Protein AF-A0A4R9K5G7-F1 (afdb_monomer_lite)

Radius of gyration: 22.75 Å; chains: 1; bounding box: 60×68×62 Å

Sequence (239 aa):
MYRLSLAFILFINLFLSSCSSLPGRLYSKLDEKESSVVVCLEYLDGKKEALSQILSDLPVDERNLLQQSNAKIQSVIPVFTYYEYNGSGGMAYSFGGQLSYYQSTEQILSSREVVDWKCVERIRAEVDRKFEQAALMYEINPNNMGPIWLNIKKATDIYSKLFASIYNKSEFLKAYLFLPYVYGMSRSGANYAFACEFLEVAGAASISGYKSSIDPMLKQAFASNGYMILGLSKRSRCP

Organism: NCBI:txid2484943

Foldseek 3Di:
DDDDPDPVVVVVVVVVPDPPDDQDADDDAFDLDPVLLVLLLCVLVPPPVSVVVSLVRDDPVLSVQLPDPFRFGWYWAFDWDADPVLLATAQFDADLLDTDGPGTDIDTDHSVVVSNVSSLSSLLSLLVNLQVVLVVCCVVPVVPLPSSLVSLVVSQVSLLSLLVSPLQPDPSSLRSLQDRCLSVLLPPLDADLSNQSVLVSSLVSLVSNLVNDPDPRSNSSSVSSNVSSVSRCVRNVRD

Secondary structure (DSSP, 8-state):
---SSSHHHHHHHTT-S---PPS--B-PPPP-SHHHHHHHHHHHTT-THHHHHHHHHS-HHHHHHHTSTT-EEEEEEEPPEEETTTTEEESEEEETTEEEES-EEEEEEEHHHHHHHHHHHHHHHHHHHHHHHHHHHHHH-TT-HHHHHHHHHHHHHHHHHHHHHHTTS-HHHHGGG--HHHHHHHHH----GGGHHHHHHHHHHHHHHHHH---HHHHHHHHHHHHHHHHHHHHHT--

pLDDT: mean 84.83, std 15.64, range [36.09, 97.88]

Structure (mmCIF, N/CA/C/O backbone):
data_AF-A0A4R9K5G7-F1
#
_entry.id   AF-A0A4R9K5G7-F1
#
loop_
_atom_site.group_PDB
_atom_site.id
_atom_site.type_symbol
_atom_site.label_atom_id
_atom_site.label_alt_id
_atom_site.label_comp_id
_atom_site.label_asym_id
_atom_site.label_entity_id
_atom_site.label_seq_id
_atom_site.pdbx_PDB_ins_code
_atom_site.Cartn_x
_atom_site.Cartn_y
_atom_site.Cartn_z
_atom_site.occupancy
_atom_site.B_iso_or_equiv
_atom_site.auth_seq_id
_atom_site.auth_comp_id
_atom_site.auth_asym_id
_atom_site.auth_atom_id
_atom_site.pdbx_PDB_model_num
ATOM 1 N N . MET A 1 1 ? -36.239 54.282 40.132 1.00 40.56 1 MET A N 1
ATOM 2 C CA . MET A 1 1 ? -37.133 53.424 39.318 1.00 40.56 1 MET A CA 1
ATOM 3 C C . MET A 1 1 ? -36.369 52.156 38.970 1.00 40.56 1 MET A C 1
ATOM 5 O O . MET A 1 1 ? -35.333 52.279 38.337 1.00 40.56 1 MET A O 1
ATOM 9 N N . TYR A 1 2 ? -36.818 50.972 39.400 1.00 42.69 2 TYR A N 1
ATOM 10 C CA . TYR A 1 2 ? -36.110 49.703 39.157 1.00 42.69 2 TYR A CA 1
ATOM 11 C C . TYR A 1 2 ? -37.106 48.548 38.994 1.00 42.69 2 TYR A C 1
ATOM 13 O O . TYR A 1 2 ? -37.808 48.249 39.958 1.00 42.69 2 TYR A O 1
ATOM 21 N N . ARG A 1 3 ? -37.162 47.917 37.805 1.00 42.78 3 ARG A N 1
ATOM 22 C CA . ARG A 1 3 ? -37.754 46.576 37.532 1.00 42.78 3 ARG A CA 1
ATOM 23 C C . ARG A 1 3 ? -37.645 46.178 36.042 1.00 42.78 3 ARG A C 1
ATOM 25 O O . ARG A 1 3 ? -38.631 45.807 35.420 1.00 42.78 3 ARG A O 1
ATOM 32 N N . LEU A 1 4 ? -36.450 46.277 35.444 1.00 47.19 4 LEU A N 1
ATOM 33 C CA . LEU A 1 4 ? -36.262 45.991 34.005 1.00 47.19 4 LEU A CA 1
ATOM 34 C C . LEU A 1 4 ? -34.856 45.450 33.643 1.00 47.19 4 LEU A C 1
ATOM 36 O O . LEU A 1 4 ? -34.298 45.795 32.608 1.00 47.19 4 LEU A O 1
ATOM 40 N N . SER A 1 5 ? -34.249 44.620 34.509 1.00 52.62 5 SER A N 1
ATOM 41 C CA . SER A 1 5 ? -32.848 44.163 34.321 1.00 52.62 5 SER A CA 1
ATOM 42 C C . SER A 1 5 ? -32.526 42.732 34.791 1.00 52.62 5 SER A C 1
ATOM 44 O O . SER A 1 5 ? -31.358 42.401 34.942 1.00 52.62 5 SER A O 1
ATOM 46 N N . LEU A 1 6 ? -33.527 41.870 35.029 1.00 47.38 6 LEU A N 1
ATOM 47 C CA . LEU A 1 6 ? -33.307 40.485 35.505 1.00 47.38 6 LEU A CA 1
ATOM 48 C C . LEU A 1 6 ? -33.740 39.393 34.510 1.00 47.38 6 LEU A C 1
ATOM 50 O O . LEU A 1 6 ? -33.072 38.369 34.412 1.00 47.38 6 LEU A O 1
ATOM 54 N N . ALA A 1 7 ? -34.792 39.617 33.715 1.00 48.53 7 ALA A N 1
ATOM 55 C CA . ALA A 1 7 ? -35.274 38.619 32.751 1.00 48.53 7 ALA A CA 1
ATOM 56 C C . ALA A 1 7 ? -34.271 38.326 31.613 1.00 48.53 7 ALA A C 1
ATOM 58 O O . ALA A 1 7 ? -34.172 37.194 31.150 1.00 48.53 7 ALA A O 1
ATOM 59 N N . PHE A 1 8 ? -33.501 39.331 31.180 1.00 46.94 8 PHE A N 1
ATOM 60 C CA . PHE A 1 8 ? -32.602 39.207 30.025 1.00 46.94 8 PHE A CA 1
ATOM 61 C C . PHE A 1 8 ? -31.311 38.424 30.333 1.00 46.94 8 PHE A C 1
ATOM 63 O O . PHE A 1 8 ? -30.766 37.755 29.462 1.00 46.94 8 PHE A O 1
ATOM 70 N N . ILE A 1 9 ? -30.842 38.456 31.587 1.00 50.50 9 ILE A N 1
ATOM 71 C CA . ILE A 1 9 ? -29.608 37.771 32.017 1.00 50.50 9 ILE A CA 1
ATOM 72 C C . ILE A 1 9 ? -29.827 36.249 32.123 1.00 50.50 9 ILE A C 1
ATOM 74 O O . ILE A 1 9 ? -28.924 35.464 31.834 1.00 50.50 9 ILE A O 1
ATOM 78 N N . LEU A 1 10 ? -31.044 35.818 32.471 1.00 43.31 10 LEU A N 1
ATOM 79 C CA . LEU A 1 10 ? -31.415 34.400 32.550 1.00 43.31 10 LEU A CA 1
ATOM 80 C C . LEU A 1 10 ? -31.499 33.718 31.174 1.00 43.31 10 LEU A C 1
ATOM 82 O O . LEU A 1 10 ? -31.112 32.559 31.058 1.00 43.31 10 LEU A O 1
ATOM 86 N N . PHE A 1 11 ? -31.926 34.428 30.124 1.00 44.09 11 PHE A N 1
ATOM 87 C CA . PHE A 1 11 ? -32.015 33.850 28.775 1.00 44.09 11 PHE A CA 1
ATOM 88 C C . PHE A 1 11 ? -30.653 33.605 28.111 1.00 44.09 11 PHE A C 1
ATOM 90 O O . PHE A 1 11 ? -30.508 32.641 27.364 1.00 44.09 11 PHE A O 1
ATOM 97 N N . ILE A 1 12 ? -29.639 34.424 28.410 1.00 47.34 12 ILE A N 1
ATOM 98 C CA . ILE A 1 12 ? -28.288 34.267 27.841 1.00 47.34 12 ILE A CA 1
ATOM 99 C C . ILE A 1 12 ? -27.583 33.020 28.408 1.00 47.34 12 ILE A C 1
ATOM 101 O O . ILE A 1 12 ? -26.854 32.341 27.692 1.00 47.34 12 ILE A O 1
ATOM 105 N N . ASN A 1 13 ? -27.842 32.666 29.671 1.00 41.44 13 ASN A N 1
ATOM 106 C CA . ASN A 1 13 ? -27.197 31.519 30.320 1.00 41.44 13 ASN A CA 1
ATOM 107 C C . ASN A 1 13 ? -27.779 30.152 29.906 1.00 41.44 13 ASN A C 1
ATOM 109 O O . ASN A 1 13 ? -27.113 29.135 30.081 1.00 41.44 13 ASN A O 1
ATOM 113 N N . LEU A 1 14 ? -28.979 30.107 29.314 1.00 43.28 14 LEU A N 1
ATOM 114 C CA . LEU A 1 14 ? -29.613 28.858 28.861 1.00 43.28 14 LEU A CA 1
ATOM 115 C C . LEU A 1 14 ? -29.105 28.346 27.499 1.00 43.28 14 LEU A C 1
ATOM 117 O O . LEU A 1 14 ? -29.401 27.214 27.133 1.00 43.28 14 LEU A O 1
ATOM 121 N N . PHE A 1 15 ? -28.292 29.128 26.779 1.00 42.56 15 PHE A N 1
ATOM 122 C CA . PHE A 1 15 ? -27.597 28.685 25.559 1.00 42.56 15 PHE A CA 1
ATOM 123 C C . PHE A 1 15 ? -26.158 28.190 25.802 1.00 42.56 15 PHE A C 1
ATOM 125 O O . PHE A 1 15 ? -25.472 27.809 24.858 1.00 42.56 15 PHE A O 1
ATOM 132 N N . LEU A 1 16 ? -25.703 28.133 27.061 1.00 40.00 16 LEU A N 1
ATOM 133 C CA . LEU A 1 16 ? -24.431 27.496 27.443 1.00 40.00 16 LEU A CA 1
ATOM 134 C C . LEU A 1 16 ? -24.563 25.978 27.680 1.00 40.00 16 LEU A C 1
ATOM 136 O O . LEU A 1 16 ? -23.576 25.302 27.969 1.00 40.00 16 LEU A O 1
ATOM 140 N N . SER A 1 17 ? -25.769 25.421 27.546 1.00 38.28 17 SER A N 1
ATOM 141 C CA . SER A 1 17 ? -26.015 23.985 27.667 1.00 38.28 17 SER A CA 1
ATOM 142 C C . SER A 1 17 ? -25.504 23.220 26.444 1.00 38.28 17 SER A C 1
ATOM 144 O O . SER A 1 17 ? -26.113 23.242 25.379 1.00 38.28 17 SER A O 1
ATOM 146 N N . SER A 1 18 ? -24.418 22.472 26.642 1.00 37.47 18 SER A N 1
ATOM 147 C CA . SER A 1 18 ? -23.994 21.379 25.758 1.00 37.47 18 SER A CA 1
ATOM 148 C C . SER A 1 18 ? -23.619 21.780 24.326 1.00 37.47 18 SER A C 1
ATOM 150 O O . SER A 1 18 ? -24.077 21.172 23.358 1.00 37.47 18 SER A O 1
ATOM 152 N N . CYS A 1 19 ? -22.621 22.662 24.191 1.00 36.75 19 CYS A N 1
ATOM 153 C CA . CYS A 1 19 ? -21.648 22.483 23.108 1.00 36.75 19 CYS A CA 1
ATOM 154 C C . CYS A 1 19 ? -20.816 21.221 23.407 1.00 36.75 19 CYS A C 1
ATOM 156 O O . CYS A 1 19 ? -19.674 21.287 23.864 1.00 36.75 19 CYS A O 1
ATOM 158 N N . SER A 1 20 ? -21.440 20.054 23.235 1.00 36.09 20 SER A N 1
ATOM 159 C CA . SER A 1 20 ? -20.771 18.762 23.305 1.00 36.09 20 SER A CA 1
ATOM 160 C C . SER A 1 20 ? -19.700 18.747 22.224 1.00 36.09 20 SER A C 1
ATOM 162 O O . SER A 1 20 ? -20.030 18.774 21.038 1.00 36.09 20 SER A O 1
ATOM 164 N N . SER A 1 21 ? -18.427 18.711 22.617 1.00 38.06 21 SER A N 1
ATOM 165 C CA . SER A 1 21 ? -17.336 18.489 21.672 1.00 38.06 21 SER A CA 1
ATOM 166 C C . SER A 1 21 ? -17.639 17.219 20.879 1.00 38.06 21 SER A C 1
ATOM 168 O O . SER A 1 21 ? -17.735 16.143 21.479 1.00 38.06 21 SER A O 1
ATOM 170 N N . LEU A 1 22 ? -17.813 17.349 19.558 1.00 40.53 22 LEU A N 1
ATOM 171 C CA . LEU A 1 22 ? -17.920 16.203 18.652 1.00 40.53 22 LEU A CA 1
ATOM 172 C C . LEU A 1 22 ? -16.785 15.225 18.995 1.00 40.53 22 LEU A C 1
ATOM 174 O O . LEU A 1 22 ? -15.650 15.694 19.142 1.00 40.53 22 LEU A O 1
ATOM 178 N N . PRO A 1 23 ? -17.071 13.922 19.193 1.00 47.78 23 PRO A N 1
ATOM 179 C CA . PRO A 1 23 ? -16.073 12.972 19.674 1.00 47.78 23 PRO A CA 1
ATOM 180 C C . PRO A 1 23 ? -14.835 13.049 18.783 1.00 47.78 23 PRO A C 1
ATOM 182 O O . PRO A 1 23 ? -14.955 13.027 17.560 1.00 47.78 23 PRO A O 1
ATOM 185 N N . GLY A 1 24 ? -13.677 13.251 19.419 1.00 52.12 24 GLY A N 1
ATOM 186 C CA . GLY A 1 24 ? -12.532 13.922 18.802 1.00 52.12 24 GLY A CA 1
ATOM 187 C C . GLY A 1 24 ? -12.171 13.370 17.428 1.00 52.12 24 GLY A C 1
ATOM 188 O O . GLY A 1 24 ? -11.662 12.256 17.319 1.00 52.12 24 GLY A O 1
ATOM 189 N N . ARG A 1 25 ? -12.445 14.172 16.392 1.00 59.16 25 ARG A N 1
ATOM 190 C CA . ARG A 1 25 ? -12.139 13.853 14.996 1.00 59.16 25 ARG A CA 1
ATOM 191 C C . ARG A 1 25 ? -10.627 13.767 14.827 1.00 59.16 25 ARG A C 1
ATOM 193 O O . ARG A 1 25 ? -9.953 14.793 14.833 1.00 59.16 25 ARG A O 1
ATOM 200 N N . LEU A 1 26 ? -10.115 12.546 14.696 1.00 60.44 26 LEU A N 1
ATOM 201 C CA . LEU A 1 26 ? -8.691 12.302 14.476 1.00 60.44 26 LEU A CA 1
ATOM 202 C C . LEU A 1 26 ? -8.322 12.643 13.031 1.00 60.44 26 LEU A C 1
ATOM 204 O O . LEU A 1 26 ? -8.962 12.165 12.090 1.00 60.44 26 LEU A O 1
ATOM 208 N N . TYR A 1 27 ? -7.284 13.463 12.874 1.00 61.19 27 TYR A N 1
ATOM 209 C CA . TYR A 1 27 ? -6.844 13.995 11.580 1.00 61.19 27 TYR A CA 1
ATOM 210 C C . TYR A 1 27 ? -5.348 13.793 11.326 1.00 61.19 27 TYR A C 1
ATOM 212 O O . TYR A 1 27 ? -4.918 13.827 10.171 1.00 61.19 27 TYR A O 1
ATOM 220 N N . SER A 1 28 ? -4.545 13.607 12.374 1.00 63.94 28 SER A N 1
ATOM 221 C CA . SER A 1 28 ? -3.088 13.648 12.260 1.00 63.94 28 SER A CA 1
ATOM 222 C C . SER A 1 28 ? -2.536 12.428 11.525 1.00 63.94 28 SER A C 1
ATOM 224 O O . SER A 1 28 ? -3.04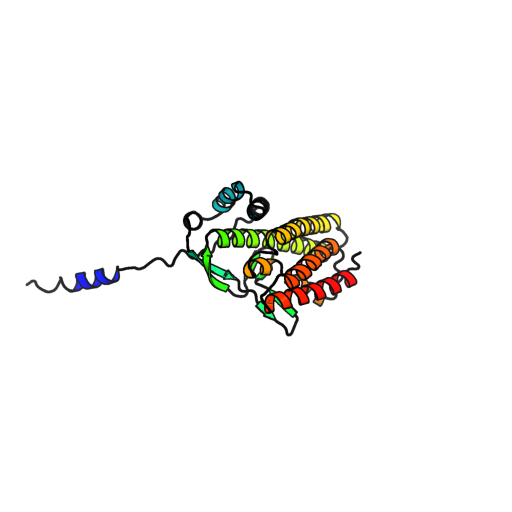9 11.312 11.629 1.00 63.94 28 SER A O 1
ATOM 226 N N . LYS A 1 29 ? -1.467 12.639 10.756 1.00 71.50 29 LYS A N 1
ATOM 227 C CA . LYS A 1 29 ? -0.635 11.559 10.209 1.00 71.50 29 LYS A CA 1
ATOM 228 C C . LYS A 1 29 ? 0.458 11.217 11.225 1.00 71.50 29 LYS A C 1
ATOM 230 O O . LYS A 1 29 ? 0.852 12.076 12.010 1.00 71.50 29 LYS A O 1
ATOM 235 N N . LEU A 1 30 ? 0.951 9.979 11.198 1.00 73.12 30 LEU A N 1
ATOM 236 C CA . LEU A 1 30 ? 2.156 9.610 11.949 1.00 73.12 30 LEU A CA 1
ATOM 237 C C . LEU A 1 30 ? 3.399 10.283 11.352 1.00 73.12 30 LEU A C 1
ATOM 239 O O . LEU A 1 30 ? 3.430 10.608 10.166 1.00 73.12 30 LEU A O 1
ATOM 243 N N . ASP A 1 31 ? 4.430 10.441 12.180 1.00 67.50 31 ASP A N 1
ATOM 244 C CA . ASP A 1 31 ? 5.698 11.072 11.815 1.00 67.50 31 ASP A CA 1
ATOM 245 C C . ASP A 1 31 ? 6.374 10.387 10.603 1.00 67.50 31 ASP A C 1
ATOM 247 O O . ASP A 1 31 ? 6.442 9.156 10.508 1.00 67.50 31 ASP A O 1
ATOM 251 N N . GLU A 1 32 ? 6.897 11.189 9.670 1.00 75.69 32 GLU A N 1
ATOM 252 C CA . GLU A 1 32 ? 7.517 10.741 8.415 1.00 75.69 32 GLU A CA 1
ATOM 253 C C . GLU A 1 32 ? 8.937 10.136 8.584 1.00 75.69 32 GLU A C 1
ATOM 255 O O . GLU A 1 32 ? 9.526 9.671 7.603 1.00 75.69 32 GLU A O 1
ATOM 260 N N . LYS A 1 33 ? 9.494 10.050 9.805 1.00 76.50 33 LYS A N 1
ATOM 261 C CA . LYS A 1 33 ? 10.742 9.302 10.109 1.00 76.50 33 LYS A CA 1
ATOM 262 C C . LYS A 1 33 ? 10.731 7.869 9.542 1.00 76.50 33 LYS A C 1
ATOM 264 O O . LYS A 1 33 ? 9.694 7.213 9.481 1.00 76.50 33 LYS A O 1
ATOM 269 N N . GLU A 1 34 ? 11.901 7.325 9.186 1.00 69.88 34 GLU A N 1
ATOM 270 C CA . GLU A 1 34 ? 12.028 5.915 8.746 1.00 69.88 34 GLU A CA 1
ATOM 271 C C . GLU A 1 34 ? 11.806 4.924 9.914 1.00 69.88 34 GLU A C 1
ATOM 273 O O . GLU A 1 34 ? 11.376 3.793 9.694 1.00 69.88 34 GLU A O 1
ATOM 278 N N . SER A 1 35 ? 12.007 5.359 11.166 1.00 80.69 35 SER A N 1
ATOM 279 C CA . SER A 1 35 ? 11.754 4.553 12.369 1.00 80.69 35 SER A CA 1
ATOM 280 C C . SER A 1 35 ? 10.275 4.232 12.591 1.00 80.69 35 SER A C 1
ATOM 282 O O . SER A 1 35 ? 9.966 3.111 12.989 1.00 80.69 35 SER A O 1
ATOM 284 N N . SER A 1 36 ? 9.352 5.160 12.305 1.00 83.94 36 SER A N 1
ATOM 285 C CA . SER A 1 36 ? 7.920 4.932 12.546 1.00 83.94 36 SER A CA 1
ATOM 286 C C . SER A 1 36 ? 7.382 3.786 11.685 1.00 83.94 36 SER A C 1
ATOM 288 O O . SER A 1 36 ? 6.567 3.007 12.162 1.00 83.94 36 SER A O 1
ATOM 290 N N . VAL A 1 37 ? 7.913 3.578 10.473 1.00 92.19 37 VAL A N 1
ATOM 291 C CA . VAL A 1 37 ? 7.572 2.435 9.599 1.00 92.19 37 VAL A CA 1
ATOM 292 C C . VAL A 1 37 ? 7.952 1.098 10.239 1.00 92.19 37 VAL A C 1
ATOM 294 O O . VAL A 1 37 ? 7.169 0.152 10.182 1.00 92.19 37 VAL A O 1
ATOM 297 N N . VAL A 1 38 ? 9.128 1.019 10.873 1.00 93.12 38 VAL A N 1
ATOM 298 C CA . VAL A 1 38 ? 9.579 -0.193 11.579 1.00 93.12 38 VAL A CA 1
ATOM 299 C C . VAL A 1 38 ? 8.646 -0.489 12.750 1.00 93.12 38 VAL A C 1
ATOM 301 O O . VAL A 1 38 ? 8.122 -1.595 12.841 1.00 93.12 38 VAL A O 1
ATOM 304 N N . VAL A 1 39 ? 8.364 0.514 13.585 1.00 93.75 39 VAL A N 1
ATOM 305 C CA . VAL A 1 39 ? 7.466 0.378 14.742 1.00 93.75 39 VAL A CA 1
ATOM 306 C C . VAL A 1 39 ? 6.034 0.022 14.305 1.00 93.75 39 VAL A C 1
ATOM 308 O O . VAL A 1 39 ? 5.399 -0.834 14.916 1.00 93.75 39 VAL A O 1
ATOM 311 N N . CYS A 1 40 ? 5.531 0.603 13.213 1.00 95.75 40 CYS A N 1
ATOM 312 C CA . CYS A 1 40 ? 4.217 0.273 12.652 1.00 95.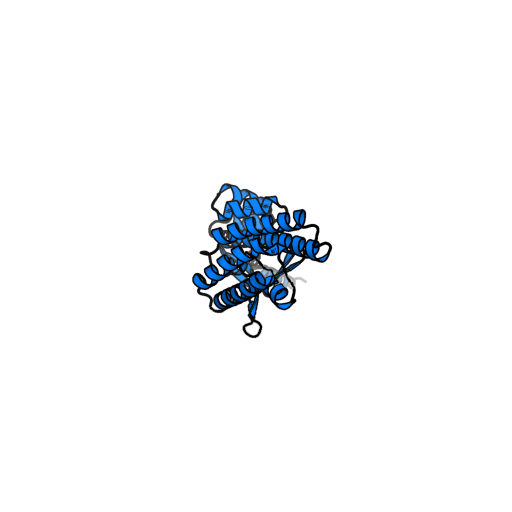75 40 CYS A CA 1
ATOM 313 C C . CYS A 1 40 ? 4.136 -1.191 12.187 1.00 95.75 40 CYS A C 1
ATOM 315 O O . CYS A 1 40 ? 3.128 -1.852 12.432 1.00 95.75 40 CYS A O 1
ATOM 317 N N . LEU A 1 41 ? 5.188 -1.718 11.549 1.00 95.56 41 LEU A N 1
ATOM 318 C CA . LEU A 1 41 ? 5.265 -3.136 11.181 1.00 95.56 41 LEU A CA 1
ATOM 319 C C . LEU A 1 41 ? 5.313 -4.028 12.430 1.00 95.56 41 LEU A C 1
ATOM 321 O O . LEU A 1 41 ? 4.549 -4.982 12.533 1.00 95.56 41 LEU A O 1
ATOM 325 N N . GLU A 1 42 ? 6.137 -3.674 13.419 1.00 95.19 42 GLU A N 1
ATOM 326 C CA . GLU A 1 42 ? 6.226 -4.404 14.688 1.00 95.19 42 GLU A CA 1
ATOM 327 C C . GLU A 1 42 ? 4.888 -4.464 15.443 1.00 95.19 42 GLU A C 1
ATOM 329 O O . GLU A 1 42 ? 4.539 -5.514 15.988 1.00 95.19 42 GLU A O 1
ATOM 334 N N . TYR A 1 43 ? 4.118 -3.374 15.436 1.00 95.69 43 TYR A N 1
ATOM 335 C CA . TYR A 1 43 ? 2.770 -3.324 16.001 1.00 95.69 43 TYR A CA 1
ATOM 336 C C . TYR A 1 43 ? 1.779 -4.217 15.243 1.00 95.69 43 TYR A C 1
ATOM 338 O O . TYR A 1 43 ? 1.032 -4.972 15.870 1.00 95.69 43 TYR A O 1
ATOM 346 N N . LEU A 1 44 ? 1.777 -4.162 13.905 1.00 95.12 44 LEU A N 1
ATOM 347 C CA . LEU A 1 44 ? 0.889 -4.983 13.074 1.00 95.12 44 LEU A CA 1
ATOM 348 C C . LEU A 1 44 ? 1.186 -6.486 13.219 1.00 95.12 44 LEU A C 1
ATOM 350 O O . LEU A 1 44 ? 0.247 -7.284 13.201 1.00 95.12 44 LEU A O 1
ATOM 354 N N . ASP A 1 45 ? 2.452 -6.845 13.452 1.00 93.25 45 ASP A N 1
ATOM 355 C CA . ASP A 1 45 ? 2.914 -8.203 13.775 1.00 93.25 45 ASP A CA 1
ATOM 356 C C . ASP A 1 45 ? 2.669 -8.598 15.254 1.00 93.25 45 ASP A C 1
ATOM 358 O O . ASP A 1 45 ? 2.951 -9.725 15.663 1.00 93.25 45 ASP A O 1
ATOM 362 N N . GLY A 1 46 ? 2.104 -7.698 16.070 1.00 91.62 46 GLY A N 1
ATOM 363 C CA . GLY A 1 46 ? 1.594 -7.986 17.414 1.00 91.62 46 GLY A CA 1
ATOM 364 C C . GLY A 1 46 ? 2.528 -7.674 18.589 1.00 91.62 46 GLY A C 1
ATOM 365 O O . GLY A 1 46 ? 2.184 -8.017 19.726 1.00 91.62 46 GLY A O 1
ATOM 366 N N . LYS A 1 47 ? 3.674 -7.013 18.371 1.00 92.56 47 LYS A N 1
ATOM 367 C CA . LYS A 1 47 ? 4.558 -6.552 19.460 1.00 92.56 47 LYS A CA 1
ATOM 368 C C . LYS A 1 47 ? 3.884 -5.406 20.220 1.00 92.56 47 LYS A C 1
ATOM 370 O O . LYS A 1 47 ? 3.549 -4.368 19.650 1.00 92.56 47 LYS A O 1
ATOM 375 N N . LYS A 1 48 ? 3.669 -5.584 21.525 1.00 85.25 48 LYS A N 1
ATOM 376 C CA . LYS A 1 48 ? 2.898 -4.642 22.363 1.00 85.25 48 LYS A CA 1
ATOM 377 C C . LYS A 1 48 ? 3.682 -3.362 22.653 1.00 85.25 48 LYS A C 1
ATOM 379 O O . LYS A 1 48 ? 3.103 -2.292 22.816 1.00 85.25 48 LYS A O 1
ATOM 384 N N . GLU A 1 49 ? 5.000 -3.485 22.663 1.00 88.44 49 GLU A N 1
ATOM 385 C CA . GLU A 1 49 ? 6.007 -2.469 22.960 1.00 88.44 49 GLU A CA 1
ATOM 386 C C . GLU A 1 49 ? 6.087 -1.392 21.862 1.00 88.44 49 GLU A C 1
ATOM 388 O O . GLU A 1 49 ? 6.582 -0.289 22.094 1.00 88.44 49 GLU A O 1
ATOM 393 N N . ALA A 1 50 ? 5.567 -1.692 20.668 1.00 91.81 50 ALA A N 1
ATOM 394 C CA . ALA A 1 50 ? 5.461 -0.750 19.561 1.00 91.81 50 ALA A CA 1
ATOM 395 C C . ALA A 1 50 ? 4.307 0.258 19.742 1.00 91.81 50 ALA A C 1
ATOM 397 O O . ALA A 1 50 ? 4.405 1.400 19.293 1.00 91.81 50 ALA A O 1
ATOM 398 N N . LEU A 1 51 ? 3.229 -0.116 20.449 1.00 90.12 51 LEU A N 1
ATOM 399 C CA . LEU A 1 51 ? 2.055 0.750 20.629 1.00 90.12 51 LEU A CA 1
ATOM 400 C C . LEU A 1 51 ? 2.391 2.037 21.397 1.00 90.12 51 LEU A C 1
ATOM 402 O O . LEU A 1 51 ? 1.919 3.109 21.028 1.00 90.12 51 LEU A O 1
ATOM 406 N N . SER A 1 52 ? 3.219 1.959 22.443 1.00 89.69 52 SER A N 1
ATOM 407 C CA . SER A 1 52 ? 3.629 3.144 23.212 1.00 89.69 52 SER A CA 1
ATOM 408 C C . SER A 1 52 ? 4.473 4.115 22.383 1.00 89.69 52 SER A C 1
ATOM 410 O O . SER A 1 52 ? 4.367 5.323 22.581 1.00 89.69 52 SER A O 1
ATOM 412 N N . GLN A 1 53 ? 5.254 3.602 21.429 1.00 90.31 53 GLN A N 1
ATOM 413 C CA . GLN A 1 53 ? 6.060 4.399 20.504 1.00 90.31 53 GLN A CA 1
ATOM 414 C C . GLN A 1 53 ? 5.182 5.085 19.444 1.00 90.31 53 GLN A C 1
ATOM 416 O O . GLN A 1 53 ? 5.280 6.299 19.292 1.00 90.31 53 GLN A O 1
ATOM 421 N N . ILE A 1 54 ? 4.243 4.369 18.809 1.00 89.88 54 ILE A N 1
ATOM 422 C CA . ILE A 1 54 ? 3.273 4.963 17.859 1.00 89.88 54 ILE A CA 1
ATOM 423 C C . ILE A 1 54 ? 2.440 6.057 18.536 1.00 89.88 54 ILE A C 1
ATOM 425 O O . ILE A 1 54 ? 2.279 7.152 18.003 1.00 89.88 54 ILE A O 1
ATOM 429 N N . LEU A 1 55 ? 1.957 5.792 19.753 1.00 89.50 55 LEU A N 1
ATOM 430 C CA . LEU A 1 55 ? 1.242 6.785 20.555 1.00 89.50 55 LEU A CA 1
ATOM 431 C C . LEU A 1 55 ? 2.131 7.973 20.960 1.00 89.50 55 LEU A C 1
ATOM 433 O O . LEU A 1 55 ? 1.597 9.042 21.245 1.00 89.50 55 LEU A O 1
ATOM 437 N N . SER A 1 56 ? 3.461 7.820 20.983 1.00 87.50 56 SER A N 1
ATOM 438 C CA . SER A 1 56 ? 4.394 8.910 21.293 1.00 87.50 56 SER A CA 1
ATOM 439 C C . SER A 1 56 ? 4.622 9.880 20.127 1.00 87.50 56 SER A C 1
ATOM 441 O O . SER A 1 56 ? 4.867 11.058 20.397 1.00 87.50 56 SER A O 1
ATOM 443 N N . ASP A 1 57 ? 4.448 9.423 18.881 1.00 85.69 57 ASP A N 1
ATOM 444 C CA . ASP A 1 57 ? 4.512 10.244 17.660 1.00 85.69 57 ASP A CA 1
ATOM 445 C C . ASP A 1 57 ? 3.215 11.052 17.406 1.00 85.69 57 ASP A C 1
ATOM 447 O O . ASP A 1 57 ? 3.218 11.981 16.602 1.00 85.69 57 ASP A O 1
ATOM 451 N N . LEU A 1 58 ? 2.103 10.731 18.087 1.00 84.31 58 LEU A N 1
ATOM 452 C CA . LEU A 1 58 ? 0.808 11.417 17.931 1.00 84.31 58 LEU A CA 1
ATOM 453 C C . LEU A 1 58 ? 0.617 12.603 18.899 1.00 84.31 58 LEU A C 1
ATOM 455 O O . LEU A 1 58 ? 1.144 12.564 20.019 1.00 84.31 58 LEU A O 1
ATOM 459 N N . PRO A 1 59 ? -0.191 13.625 18.541 1.00 84.44 59 PRO A N 1
ATOM 460 C CA . PRO A 1 59 ? -0.585 14.708 19.448 1.00 84.44 59 PRO A CA 1
ATOM 461 C C . PRO A 1 59 ? -1.183 14.216 20.774 1.00 84.44 59 PRO A C 1
ATOM 463 O O . PRO A 1 59 ? -1.710 13.109 20.870 1.00 84.44 59 PRO A O 1
ATOM 466 N N . VAL A 1 60 ? -1.082 15.030 21.828 1.00 85.06 60 VAL A N 1
ATOM 467 C CA . VAL A 1 60 ? -1.444 14.626 23.203 1.00 85.06 60 VAL A CA 1
ATOM 468 C C . VAL A 1 60 ? -2.944 14.343 23.349 1.00 85.06 60 VAL A C 1
ATOM 470 O O . VAL A 1 60 ? -3.331 13.417 24.055 1.00 85.06 60 VAL A O 1
ATOM 473 N N . ASP A 1 61 ? -3.788 15.101 22.661 1.00 83.31 61 ASP A N 1
ATOM 474 C CA . ASP A 1 61 ? -5.234 14.903 22.580 1.00 83.31 61 ASP A CA 1
ATOM 475 C C . ASP A 1 61 ? -5.603 13.627 21.806 1.00 83.31 61 ASP A C 1
ATOM 477 O O . ASP A 1 61 ? -6.340 12.794 22.338 1.00 83.31 61 ASP A O 1
ATOM 481 N N . GLU A 1 62 ? -5.024 13.404 20.619 1.00 84.12 62 GLU A N 1
ATOM 482 C CA . GLU A 1 62 ? -5.221 12.160 19.856 1.00 84.12 62 GLU A CA 1
ATOM 483 C C . GLU A 1 62 ? -4.757 10.923 20.652 1.00 84.12 62 GLU A C 1
ATOM 485 O O . GLU A 1 62 ? -5.464 9.917 20.748 1.00 84.12 62 GLU A O 1
ATOM 490 N N . ARG A 1 63 ? -3.600 11.023 21.313 1.00 87.88 63 ARG A N 1
ATOM 491 C CA . ARG A 1 63 ? -3.035 10.008 22.214 1.00 87.88 63 ARG A CA 1
ATOM 492 C C . ARG A 1 63 ? -3.970 9.688 23.381 1.00 87.88 63 ARG A C 1
ATOM 494 O O . ARG A 1 63 ? -4.224 8.514 23.648 1.00 87.88 63 ARG A O 1
ATOM 501 N N . ASN A 1 64 ? -4.512 10.711 24.043 1.00 87.12 64 ASN A N 1
ATOM 502 C CA . ASN A 1 64 ? -5.446 10.553 25.160 1.00 87.12 64 ASN A CA 1
ATOM 503 C C . ASN A 1 64 ? -6.788 9.939 24.722 1.00 87.12 64 ASN A C 1
ATOM 505 O O . ASN A 1 64 ? -7.410 9.223 25.507 1.00 87.12 64 ASN A O 1
ATOM 509 N N . LEU A 1 65 ? -7.241 10.191 23.489 1.00 84.94 65 LEU A N 1
ATOM 510 C CA . LEU A 1 65 ? -8.419 9.538 22.905 1.00 84.94 65 LEU A CA 1
ATOM 511 C C . LEU A 1 65 ? -8.148 8.055 22.615 1.00 84.94 65 LEU A C 1
ATOM 513 O O . LEU A 1 65 ? -8.945 7.196 22.986 1.00 84.94 65 LEU A O 1
ATOM 517 N N . LEU A 1 66 ? -6.999 7.732 22.019 1.00 86.94 66 LEU A N 1
ATOM 518 C CA . LEU A 1 66 ? -6.629 6.352 21.687 1.00 86.94 66 LEU A CA 1
ATOM 519 C C . LEU A 1 66 ? -6.336 5.486 22.923 1.00 86.94 66 LEU A C 1
ATOM 521 O O . LEU A 1 66 ? -6.584 4.280 22.896 1.00 86.94 66 LEU A O 1
ATOM 525 N N . GLN A 1 67 ? -5.860 6.083 24.017 1.00 87.94 67 GLN A N 1
ATOM 526 C CA . GLN A 1 67 ? -5.624 5.392 25.291 1.00 87.94 67 GLN A CA 1
ATOM 527 C C . GLN A 1 67 ? -6.904 5.094 26.094 1.00 87.94 67 GLN A C 1
ATOM 529 O O . GLN A 1 67 ? -6.848 4.327 27.057 1.00 87.94 67 GLN A O 1
ATOM 534 N N . GLN A 1 68 ? -8.064 5.644 25.717 1.00 84.69 68 GLN A N 1
ATOM 535 C CA . GLN A 1 68 ? -9.333 5.328 26.377 1.00 84.69 68 GLN A CA 1
ATOM 536 C C . GLN A 1 68 ? -9.827 3.924 25.991 1.00 84.69 68 GLN A C 1
ATOM 538 O O . GLN A 1 68 ? -10.153 3.639 24.836 1.00 84.69 68 GLN A O 1
ATOM 543 N N . SER A 1 69 ? -9.921 3.039 26.986 1.00 72.94 69 SER A N 1
ATOM 544 C CA . SER A 1 69 ? -10.458 1.685 26.828 1.00 72.94 69 SER A CA 1
ATOM 545 C C . SER A 1 69 ? -11.876 1.701 26.252 1.00 72.94 69 SER A C 1
ATOM 547 O O . SER A 1 69 ? -12.771 2.332 26.810 1.00 72.94 69 SER A O 1
ATOM 549 N N . ASN A 1 70 ? -12.093 0.947 25.171 1.00 77.94 70 ASN A N 1
ATOM 550 C CA . ASN A 1 70 ? -13.367 0.849 24.443 1.00 77.94 70 ASN A CA 1
ATOM 551 C C . ASN A 1 70 ? -13.887 2.178 23.851 1.00 77.94 70 ASN A C 1
ATOM 553 O O . ASN A 1 70 ? -15.086 2.292 23.582 1.00 77.94 70 ASN A O 1
ATOM 557 N N . ALA A 1 71 ? -13.016 3.167 23.619 1.00 80.62 71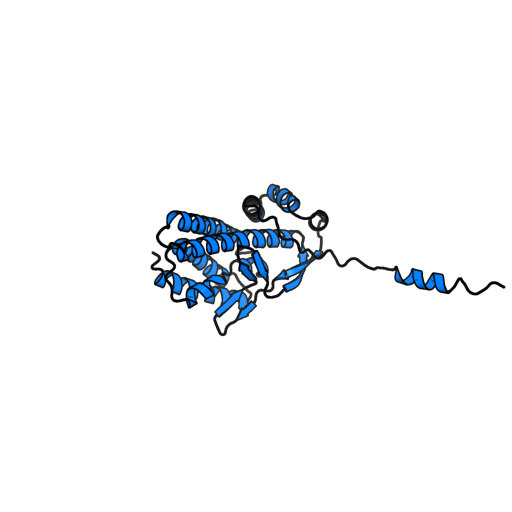 ALA A N 1
ATOM 558 C CA . ALA A 1 71 ? -13.406 4.399 22.942 1.00 80.62 71 ALA A CA 1
ATOM 559 C C . ALA A 1 71 ? -13.981 4.125 21.543 1.00 80.62 71 ALA A C 1
ATOM 561 O O . ALA A 1 71 ? -13.440 3.338 20.763 1.00 80.62 71 ALA A O 1
ATOM 562 N N . LYS A 1 72 ? -15.086 4.811 21.238 1.00 85.25 72 LYS A N 1
ATOM 563 C CA . LYS A 1 72 ? -15.727 4.861 19.922 1.00 85.25 72 LYS A CA 1
ATOM 564 C C . LYS A 1 72 ? -15.398 6.207 19.292 1.00 85.25 72 LYS A C 1
ATOM 566 O O . LYS A 1 72 ? -15.991 7.219 19.659 1.00 85.25 72 LYS A O 1
ATOM 571 N N . ILE A 1 73 ? -14.428 6.216 18.388 1.00 85.94 73 ILE A N 1
ATOM 572 C CA . ILE A 1 73 ? -13.795 7.431 17.881 1.00 85.94 73 ILE A CA 1
ATOM 573 C C . ILE A 1 73 ? -14.338 7.747 16.485 1.00 85.94 73 ILE A C 1
ATOM 575 O O . ILE A 1 73 ? -14.169 6.964 15.547 1.00 85.94 73 ILE A O 1
ATOM 579 N N . GLN A 1 74 ? -14.992 8.902 16.350 1.00 87.25 74 GLN A N 1
ATOM 580 C CA . GLN A 1 74 ? -15.470 9.417 15.067 1.00 87.25 74 GLN A CA 1
ATOM 581 C C . GLN A 1 74 ? -14.256 9.836 14.231 1.00 87.25 74 GLN A C 1
ATOM 583 O O . GLN A 1 74 ? -13.567 10.801 14.542 1.00 87.25 74 GLN A O 1
ATOM 588 N N . SER A 1 75 ? -13.968 9.063 13.192 1.00 85.00 75 SER A N 1
ATOM 589 C CA . SER A 1 75 ? -12.756 9.155 12.382 1.00 85.00 75 SER A CA 1
ATOM 590 C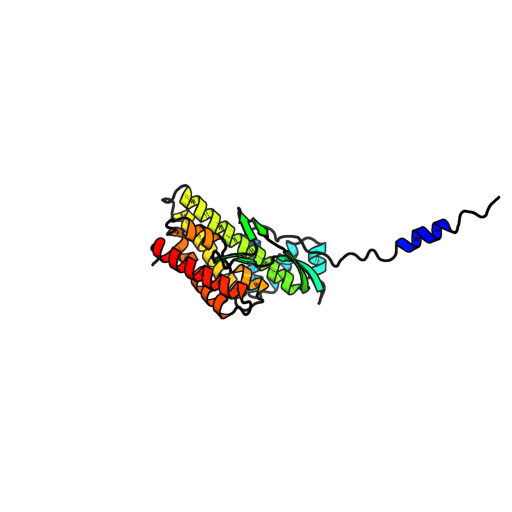 C . SER A 1 75 ? -13.128 9.514 10.947 1.00 85.00 75 SER A C 1
ATOM 592 O O . SER A 1 75 ? -14.047 8.917 10.384 1.00 85.00 75 SER A O 1
ATOM 594 N N . VAL A 1 76 ? -12.417 10.470 10.344 1.00 86.31 76 VAL A N 1
ATOM 595 C CA . VAL A 1 76 ? -12.581 10.818 8.924 1.00 86.31 76 VAL A CA 1
ATOM 596 C C . VAL A 1 76 ? -11.624 9.945 8.116 1.00 86.31 76 VAL A C 1
ATOM 598 O O . VAL A 1 76 ? -10.434 10.242 8.025 1.00 86.31 76 VAL A O 1
ATOM 601 N N . ILE A 1 77 ? -12.133 8.844 7.564 1.00 86.50 77 ILE A N 1
ATOM 602 C CA . ILE A 1 77 ? -11.323 7.828 6.878 1.00 86.50 77 ILE A CA 1
ATOM 603 C C . ILE A 1 77 ? -11.516 7.892 5.359 1.00 86.50 77 ILE A C 1
ATOM 605 O O . ILE A 1 77 ? -12.577 8.324 4.898 1.00 86.50 77 ILE A O 1
ATOM 609 N N . PRO A 1 78 ? -10.529 7.477 4.548 1.00 87.56 78 PRO A N 1
ATOM 610 C CA . PRO A 1 78 ? -10.687 7.475 3.102 1.00 87.56 78 PRO A CA 1
ATOM 611 C C . PRO A 1 78 ? -11.652 6.398 2.605 1.00 87.56 78 PRO A C 1
ATOM 613 O O . PRO A 1 78 ? -11.752 5.310 3.171 1.00 87.56 78 PRO A O 1
ATOM 616 N N . VAL A 1 79 ? -12.316 6.697 1.491 1.00 87.50 79 VAL A N 1
ATOM 617 C CA . VAL A 1 79 ? -13.156 5.750 0.749 1.00 87.50 79 VAL A CA 1
ATOM 618 C C . VAL A 1 79 ? -12.347 5.183 -0.415 1.00 87.50 79 VAL A C 1
ATOM 620 O O . VAL A 1 79 ? -11.693 5.929 -1.142 1.00 87.50 79 VAL A O 1
ATOM 623 N N . PHE A 1 80 ? -12.383 3.863 -0.605 1.00 90.69 80 PHE A N 1
ATOM 624 C CA . PHE A 1 80 ? -11.822 3.238 -1.800 1.00 90.69 80 PHE A CA 1
ATOM 625 C C . PHE A 1 80 ? -12.796 3.396 -2.970 1.00 90.69 80 PHE A C 1
ATOM 627 O O . PHE A 1 80 ? -13.938 2.947 -2.892 1.00 90.69 80 PHE A O 1
ATOM 634 N N . THR A 1 81 ? -12.348 4.016 -4.060 1.00 88.44 81 THR A N 1
ATOM 635 C CA . THR A 1 81 ? -13.141 4.175 -5.285 1.00 88.44 81 THR A CA 1
ATOM 636 C C . THR A 1 81 ? -12.566 3.302 -6.396 1.00 88.44 81 THR A C 1
ATOM 638 O O . THR A 1 81 ? -11.349 3.241 -6.578 1.00 88.44 81 THR A O 1
ATOM 641 N N . TYR A 1 82 ? -13.433 2.654 -7.173 1.00 90.06 82 TYR A N 1
ATOM 642 C CA . TYR A 1 82 ? -13.059 1.902 -8.368 1.00 90.06 82 TYR A CA 1
ATOM 643 C C . TYR A 1 82 ? -13.897 2.339 -9.571 1.00 90.06 82 TYR A C 1
ATOM 645 O O . TYR A 1 82 ? -15.065 2.698 -9.433 1.00 90.06 82 TYR A O 1
ATOM 653 N N . TYR A 1 83 ? -13.282 2.316 -10.751 1.00 88.00 83 TYR A N 1
ATOM 654 C CA . TYR A 1 83 ? -13.859 2.774 -12.005 1.00 88.00 83 TYR A CA 1
ATOM 655 C C . TYR A 1 83 ? -13.775 1.657 -13.050 1.00 88.00 83 TYR A C 1
ATOM 657 O O . TYR A 1 83 ? -12.761 1.485 -13.729 1.00 88.00 83 TYR A O 1
ATOM 665 N N . GLU A 1 84 ? -14.862 0.898 -13.211 1.00 84.56 84 GLU A N 1
ATOM 666 C CA . GLU A 1 84 ? -14.892 -0.270 -14.106 1.00 84.56 84 GLU A CA 1
ATOM 667 C C . GLU A 1 84 ? -14.515 0.067 -15.560 1.00 84.56 84 GLU A C 1
ATOM 669 O O . GLU A 1 84 ? -13.837 -0.715 -16.220 1.00 84.56 84 GLU A O 1
ATOM 674 N N . TYR A 1 85 ? -14.907 1.253 -16.045 1.00 84.00 85 TYR A N 1
ATOM 675 C CA . TYR A 1 85 ? -14.775 1.656 -17.452 1.00 84.00 85 TYR A CA 1
ATOM 676 C C . TYR A 1 85 ? -13.324 1.759 -17.957 1.00 84.00 85 TYR A C 1
ATOM 678 O O . TYR A 1 85 ? -13.086 1.669 -19.161 1.00 84.00 85 TYR A O 1
ATOM 686 N N . ASN A 1 86 ? -12.357 1.981 -17.060 1.00 82.12 86 ASN A N 1
ATOM 687 C CA . ASN A 1 86 ? -10.927 2.056 -17.380 1.00 82.12 86 ASN A CA 1
ATOM 688 C C . ASN A 1 86 ? -10.057 1.119 -16.522 1.00 82.12 86 ASN A C 1
ATOM 690 O O . ASN A 1 86 ? -8.852 1.037 -16.756 1.00 82.12 86 ASN A O 1
ATOM 694 N N . GLY A 1 87 ? -10.641 0.435 -15.535 1.00 79.56 87 GLY A N 1
ATOM 695 C CA . GLY A 1 87 ? -9.937 -0.444 -14.604 1.00 79.56 87 GLY A CA 1
ATOM 696 C C . GLY A 1 87 ? -9.088 0.272 -13.546 1.00 79.56 87 GLY A C 1
ATOM 697 O O . GLY A 1 87 ? -8.293 -0.387 -12.871 1.00 79.56 87 GLY A O 1
ATOM 698 N N . SER A 1 88 ? -9.225 1.595 -13.404 1.00 84.44 88 SER A N 1
ATOM 699 C CA . SER A 1 88 ? -8.507 2.414 -12.417 1.00 84.44 88 SER A CA 1
ATOM 700 C C . SER A 1 88 ? -9.242 2.477 -11.071 1.00 84.44 88 SER A C 1
ATOM 702 O O . SER A 1 88 ? -10.443 2.232 -10.990 1.00 84.44 88 SER A O 1
ATOM 704 N N . GLY A 1 89 ? -8.534 2.821 -9.996 1.00 84.50 89 GLY A N 1
ATOM 705 C CA . GLY A 1 89 ? -9.135 3.034 -8.681 1.00 84.50 89 GLY A CA 1
ATOM 706 C C . GLY A 1 89 ? -8.120 3.519 -7.652 1.00 84.50 89 GLY A C 1
ATOM 707 O O . GLY A 1 89 ? -6.994 3.872 -8.005 1.00 84.50 89 GLY A O 1
ATOM 708 N N . GLY A 1 90 ? -8.516 3.515 -6.383 1.00 83.75 90 GLY A N 1
ATOM 709 C CA . GLY A 1 90 ? -7.675 3.871 -5.243 1.00 83.75 90 GLY A CA 1
ATOM 710 C C . GLY A 1 90 ? -8.440 4.617 -4.150 1.00 83.75 90 GLY A C 1
ATOM 711 O O . GLY A 1 90 ? -9.564 5.070 -4.345 1.00 83.75 90 GLY A O 1
ATOM 712 N N . MET A 1 91 ? -7.796 4.771 -2.993 1.00 83.81 91 MET A N 1
ATOM 713 C CA . MET A 1 91 ? -8.209 5.723 -1.947 1.00 83.81 91 MET A CA 1
ATOM 714 C C . MET A 1 91 ? -7.522 7.082 -2.101 1.00 83.81 91 MET A C 1
ATOM 716 O O . MET A 1 91 ? -8.083 8.114 -1.739 1.00 83.81 91 MET A O 1
ATOM 720 N N . ALA A 1 92 ? -6.287 7.072 -2.602 1.00 77.62 92 ALA A N 1
ATOM 721 C CA . ALA A 1 92 ? -5.393 8.216 -2.665 1.00 77.62 92 ALA A CA 1
ATOM 722 C C . ALA A 1 92 ? -4.549 8.182 -3.935 1.00 77.62 92 ALA A C 1
ATOM 724 O O . ALA A 1 92 ? -4.281 7.105 -4.474 1.00 77.62 92 ALA A O 1
ATOM 725 N N . TYR A 1 93 ? -4.025 9.346 -4.308 1.00 72.25 93 TYR A N 1
ATOM 726 C CA . TYR A 1 93 ? -2.725 9.420 -4.968 1.00 72.25 93 TYR A CA 1
ATOM 727 C C . TYR A 1 93 ? -1.634 9.675 -3.918 1.00 72.25 93 TYR A C 1
ATOM 729 O O . TYR A 1 93 ? -1.896 10.260 -2.864 1.00 72.25 93 TYR A O 1
ATOM 737 N N . SER A 1 94 ? -0.415 9.236 -4.211 1.00 70.25 94 SER A N 1
ATOM 738 C CA . SER A 1 94 ? 0.793 9.641 -3.492 1.00 70.25 94 SER A CA 1
ATOM 739 C C . SER A 1 94 ? 1.567 10.648 -4.345 1.00 70.25 94 SER A C 1
ATOM 741 O O . SER A 1 94 ? 1.496 10.605 -5.576 1.00 70.25 94 SER A O 1
ATOM 743 N N . PHE A 1 95 ? 2.274 11.568 -3.693 1.00 70.31 95 PHE A N 1
ATOM 744 C CA . PHE A 1 95 ? 3.300 12.399 -4.317 1.00 70.31 95 PHE A CA 1
ATOM 745 C C . PHE A 1 95 ? 4.383 12.732 -3.284 1.00 70.31 95 PHE A C 1
ATOM 747 O O . PHE A 1 95 ? 4.090 13.290 -2.227 1.00 70.31 95 PHE A O 1
ATOM 754 N N . GLY A 1 96 ? 5.630 12.341 -3.547 1.00 68.19 96 GLY A N 1
ATOM 755 C CA . GLY A 1 96 ? 6.724 12.416 -2.574 1.00 68.19 96 GLY A CA 1
ATOM 756 C C . GLY A 1 96 ? 6.541 11.485 -1.368 1.00 68.19 96 GLY A C 1
ATOM 757 O O . GLY A 1 96 ? 7.193 11.682 -0.343 1.00 68.19 96 GLY A O 1
ATOM 758 N N . GLY A 1 97 ? 5.645 10.496 -1.460 1.00 65.81 97 GLY A N 1
ATOM 759 C CA . GLY A 1 97 ? 5.153 9.706 -0.325 1.00 65.81 97 GLY A CA 1
ATOM 760 C C . GLY A 1 97 ? 3.963 10.308 0.432 1.00 65.81 97 GLY A C 1
ATOM 761 O O . GLY A 1 97 ? 3.412 9.647 1.312 1.00 65.81 97 GLY A O 1
ATOM 762 N N . GLN A 1 98 ? 3.525 11.534 0.125 1.00 70.00 98 GLN A N 1
ATOM 763 C CA . GLN A 1 98 ? 2.375 12.129 0.806 1.00 70.00 98 GLN A CA 1
ATOM 764 C C . GLN A 1 98 ? 1.058 11.671 0.171 1.00 70.00 98 GLN A C 1
ATOM 766 O O . GLN A 1 98 ? 0.661 12.132 -0.899 1.00 70.00 98 GLN A O 1
ATOM 771 N N . LEU A 1 99 ? 0.350 10.780 0.872 1.00 74.12 99 LEU A N 1
ATOM 772 C CA . LEU A 1 99 ? -0.986 10.327 0.482 1.00 74.12 99 LEU A CA 1
ATOM 773 C C . LEU A 1 99 ? -2.010 11.466 0.586 1.00 74.12 99 LEU A C 1
ATOM 775 O O . LEU A 1 99 ? -2.168 12.068 1.655 1.00 74.12 99 LEU A O 1
ATOM 779 N N . SER A 1 100 ? -2.724 11.706 -0.514 1.00 77.94 100 SER A N 1
ATOM 780 C CA . SER A 1 100 ? -3.825 12.664 -0.650 1.00 77.94 100 SER A CA 1
ATOM 781 C C . SER A 1 100 ? -5.081 11.936 -1.130 1.00 77.94 100 SER A C 1
ATOM 783 O O . SER A 1 100 ? -5.093 11.344 -2.211 1.00 77.94 100 SER A O 1
ATOM 785 N N . TYR A 1 101 ? -6.121 11.932 -0.296 1.00 82.56 101 TYR A N 1
ATOM 786 C CA . TYR A 1 101 ? -7.314 11.105 -0.485 1.00 82.56 101 TYR A CA 1
ATOM 787 C C . TYR A 1 101 ? -8.298 11.699 -1.500 1.00 82.56 101 TYR A C 1
ATOM 789 O O . TYR A 1 101 ? -8.569 12.896 -1.474 1.00 82.56 101 TYR A O 1
ATOM 797 N N . TYR A 1 102 ? -8.856 10.855 -2.376 1.00 81.19 102 TYR A N 1
ATOM 798 C CA . TYR A 1 102 ? -9.842 11.276 -3.382 1.00 81.19 102 TYR A CA 1
ATOM 799 C C . TYR A 1 102 ? -11.206 11.594 -2.762 1.00 81.19 102 TYR A C 1
ATOM 801 O O . TYR A 1 102 ? -11.878 12.536 -3.174 1.00 81.19 102 TYR A O 1
ATOM 809 N N . GLN A 1 103 ? -11.618 10.781 -1.788 1.00 85.75 103 GLN A N 1
ATOM 810 C CA . GLN A 1 103 ? -12.866 10.900 -1.040 1.00 85.75 103 GLN A CA 1
ATOM 811 C C . GLN A 1 103 ? -12.647 10.392 0.387 1.00 85.75 103 GLN A C 1
ATOM 813 O O . GLN A 1 103 ? -11.829 9.498 0.621 1.00 85.75 103 GLN A O 1
ATOM 818 N N . SER A 1 104 ? -13.404 10.933 1.337 1.00 88.25 104 SER A N 1
ATOM 819 C CA . SER A 1 104 ? -13.431 10.477 2.725 1.00 88.25 104 SER A CA 1
ATOM 820 C C . SER A 1 104 ? -14.860 10.417 3.256 1.00 88.25 104 SER A C 1
ATOM 822 O O . SER A 1 104 ? -15.782 11.007 2.693 1.00 88.25 104 SER A O 1
ATOM 824 N N . THR A 1 105 ? -15.046 9.663 4.334 1.00 88.12 105 THR A N 1
ATOM 825 C CA . THR A 1 105 ? -16.320 9.503 5.033 1.00 88.12 105 THR A CA 1
ATOM 826 C C . THR A 1 105 ? -16.081 9.424 6.539 1.00 88.12 105 THR A C 1
ATOM 828 O O . THR A 1 105 ? -14.984 9.080 6.985 1.00 88.12 105 THR A O 1
ATOM 831 N N . GLU A 1 106 ? -17.095 9.746 7.335 1.00 88.38 106 GLU A N 1
ATOM 832 C CA . GLU A 1 106 ? -17.029 9.559 8.783 1.00 88.38 106 GLU A CA 1
ATOM 833 C C . GLU A 1 106 ? -17.412 8.125 9.153 1.00 88.38 106 GLU A C 1
ATOM 835 O O . GLU A 1 106 ? -18.461 7.625 8.746 1.00 88.38 106 GLU A O 1
ATOM 840 N N . GLN A 1 107 ? -16.582 7.469 9.963 1.00 88.50 107 GLN A N 1
ATOM 841 C CA . GLN A 1 107 ? -16.903 6.184 10.586 1.00 88.50 107 GLN A CA 1
ATOM 842 C C . GLN A 1 107 ? -16.564 6.202 12.074 1.00 88.50 107 GLN A C 1
ATOM 844 O O . GLN A 1 107 ? -15.733 6.983 12.533 1.00 88.50 107 GLN A O 1
ATOM 849 N N . ILE A 1 108 ? -17.211 5.328 12.842 1.00 89.25 108 ILE A N 1
ATOM 850 C CA . ILE A 1 108 ? -16.900 5.119 14.256 1.00 89.25 108 ILE A CA 1
ATOM 851 C C . ILE A 1 108 ? -15.968 3.915 14.351 1.00 89.25 108 ILE A C 1
ATOM 853 O O . ILE A 1 108 ? -16.404 2.787 14.132 1.00 89.25 108 ILE A O 1
ATOM 857 N N . LEU A 1 109 ? -14.705 4.163 14.692 1.00 89.44 109 LEU A N 1
ATOM 858 C CA . LEU A 1 109 ? -13.676 3.139 14.866 1.00 89.44 109 LEU A CA 1
ATOM 859 C C . LEU A 1 109 ? -13.346 2.938 16.350 1.00 89.44 109 LEU A C 1
ATOM 861 O O . LEU A 1 109 ? -13.458 3.865 17.155 1.00 89.44 109 LEU A O 1
ATOM 865 N N . SER A 1 110 ? -12.902 1.739 16.719 1.00 90.56 110 SER A N 1
ATOM 866 C CA . SER A 1 110 ? -12.200 1.526 17.988 1.00 90.56 110 SER A CA 1
ATOM 867 C C . SER A 1 110 ? -10.772 2.078 17.927 1.00 90.56 110 SER A C 1
ATOM 869 O O . SER A 1 110 ? -10.169 2.157 16.854 1.00 90.56 110 SER A O 1
ATOM 871 N N . SER A 1 111 ? -10.169 2.375 19.083 1.00 89.62 111 SER A N 1
ATOM 872 C CA . SER A 1 111 ? -8.765 2.815 19.156 1.00 89.62 111 SER A CA 1
ATOM 873 C C . SER A 1 111 ? -7.797 1.864 18.442 1.00 89.62 111 SER A C 1
ATOM 875 O O . SER A 1 111 ? -6.812 2.308 17.859 1.00 89.62 111 SER A O 1
ATOM 877 N N . ARG A 1 112 ? -8.083 0.551 18.440 1.00 90.38 112 ARG A N 1
ATOM 878 C CA . ARG A 1 112 ? -7.271 -0.439 17.717 1.00 90.38 112 ARG A CA 1
ATOM 879 C C . ARG A 1 112 ? -7.382 -0.274 16.205 1.00 90.38 112 ARG A C 1
ATOM 881 O O . ARG A 1 112 ? -6.361 -0.317 15.534 1.00 90.38 112 ARG A O 1
ATOM 888 N N . GLU A 1 113 ? -8.589 -0.097 15.675 1.00 91.75 113 GLU A N 1
ATOM 889 C CA . GLU A 1 113 ? -8.803 0.081 14.233 1.00 91.75 113 GLU A CA 1
ATOM 890 C C . GLU A 1 113 ? -8.168 1.377 13.725 1.00 91.75 113 GLU A C 1
ATOM 892 O O . GLU A 1 113 ? -7.617 1.386 12.627 1.00 91.75 113 GLU A O 1
ATOM 897 N N . VAL A 1 114 ? -8.163 2.441 14.539 1.00 91.00 114 VAL A N 1
ATOM 898 C CA . VAL A 1 114 ? -7.434 3.674 14.208 1.00 91.00 114 VAL A CA 1
ATOM 899 C C . VAL A 1 114 ? -5.920 3.451 14.193 1.00 91.00 114 VAL A C 1
ATOM 901 O O . VAL A 1 114 ? -5.267 3.888 13.251 1.00 91.00 114 VAL A O 1
ATOM 904 N N . VAL A 1 115 ? -5.336 2.777 15.193 1.00 91.56 115 VAL A N 1
ATOM 905 C CA . VAL A 1 115 ? -3.878 2.538 15.198 1.00 91.56 115 VAL A CA 1
ATOM 906 C C . VAL A 1 115 ? -3.474 1.574 14.076 1.00 91.56 115 VAL A C 1
ATOM 908 O O . VAL A 1 115 ? -2.500 1.854 13.380 1.00 91.56 115 VAL A O 1
ATOM 911 N N . ASP A 1 116 ? -4.245 0.509 13.823 1.00 93.88 116 ASP A N 1
ATOM 912 C CA . ASP A 1 116 ? -4.076 -0.362 12.649 1.00 93.88 116 ASP A CA 1
ATOM 913 C C . ASP A 1 116 ? -4.108 0.463 11.347 1.00 93.88 116 ASP A C 1
ATOM 915 O O . ASP A 1 116 ? -3.210 0.331 10.514 1.00 93.88 116 ASP A O 1
ATOM 919 N N . TRP A 1 117 ? -5.095 1.354 11.186 1.00 92.44 117 TRP A N 1
ATOM 920 C CA . TRP A 1 117 ? -5.210 2.255 10.035 1.00 92.44 117 TRP A CA 1
ATOM 921 C C . TRP A 1 117 ? -4.005 3.184 9.893 1.00 92.44 117 TRP A C 1
ATOM 923 O O . TRP A 1 117 ? -3.415 3.239 8.817 1.00 92.44 117 TRP A O 1
ATOM 933 N N . LYS A 1 118 ? -3.599 3.873 10.962 1.00 90.94 118 LYS A N 1
ATOM 934 C CA . LYS A 1 118 ? -2.479 4.826 10.947 1.00 90.94 118 LYS A CA 1
ATOM 935 C C . LYS A 1 118 ? -1.141 4.144 10.659 1.00 90.94 118 LYS A C 1
ATOM 937 O O . LYS A 1 118 ? -0.329 4.683 9.907 1.00 90.94 118 LYS A O 1
ATOM 942 N N . CYS A 1 119 ? -0.942 2.926 11.164 1.00 94.00 119 CYS A N 1
ATOM 943 C CA . CYS A 1 119 ? 0.206 2.097 10.803 1.00 94.00 119 CYS A CA 1
ATOM 944 C C . CYS A 1 119 ? 0.209 1.777 9.303 1.00 94.00 119 CYS A C 1
ATOM 946 O O . CYS A 1 119 ? 1.209 1.996 8.619 1.00 94.00 119 CYS A O 1
ATOM 948 N N . VAL A 1 120 ? -0.921 1.307 8.772 1.00 94.81 120 VAL A N 1
ATOM 949 C CA . VAL A 1 120 ? -1.080 0.974 7.349 1.00 94.81 120 VAL A CA 1
ATOM 950 C C . VAL A 1 120 ? -0.925 2.213 6.449 1.00 94.81 120 VAL A C 1
ATOM 952 O O . VAL A 1 120 ? -0.242 2.131 5.428 1.00 94.81 120 VAL A O 1
ATOM 955 N N . GLU A 1 121 ? -1.461 3.370 6.854 1.00 91.69 121 GLU A N 1
ATOM 956 C CA . GLU A 1 121 ? -1.281 4.683 6.213 1.00 91.69 121 GLU A CA 1
ATOM 957 C C . GLU A 1 121 ? 0.209 5.048 6.112 1.00 91.69 121 GLU A C 1
ATOM 959 O O . GLU A 1 121 ? 0.707 5.302 5.010 1.00 91.69 121 GLU A O 1
ATOM 964 N N . ARG A 1 122 ? 0.947 4.992 7.229 1.00 91.94 122 ARG A N 1
ATOM 965 C CA . ARG A 1 122 ? 2.376 5.341 7.276 1.00 91.94 122 ARG A CA 1
ATOM 966 C C . ARG A 1 122 ? 3.259 4.369 6.493 1.00 91.94 122 ARG A C 1
ATOM 968 O O . ARG A 1 122 ? 4.186 4.816 5.810 1.00 91.94 122 ARG A O 1
ATOM 975 N N . ILE A 1 123 ? 2.993 3.064 6.573 1.00 94.88 123 ILE A N 1
ATOM 976 C CA . ILE A 1 123 ? 3.768 2.041 5.857 1.00 94.88 123 ILE A CA 1
ATOM 977 C C . ILE A 1 123 ? 3.519 2.142 4.349 1.00 94.88 123 ILE A C 1
ATOM 979 O O . ILE A 1 123 ? 4.472 2.123 3.568 1.00 94.88 123 ILE A O 1
ATOM 983 N N . ARG A 1 124 ? 2.260 2.294 3.915 1.00 92.81 124 ARG A N 1
ATOM 984 C CA . ARG A 1 124 ? 1.931 2.374 2.486 1.00 92.81 124 ARG A CA 1
ATOM 985 C C . ARG A 1 124 ? 2.526 3.623 1.831 1.00 92.81 124 ARG A C 1
ATOM 987 O O . ARG A 1 124 ? 3.073 3.506 0.735 1.00 92.81 124 ARG A O 1
ATOM 994 N N . ALA A 1 125 ? 2.500 4.754 2.539 1.00 90.50 125 ALA A N 1
ATOM 995 C CA . ALA A 1 125 ? 3.182 5.988 2.155 1.00 90.50 125 ALA A CA 1
ATOM 996 C C . ALA A 1 125 ? 4.694 5.785 1.930 1.00 90.50 125 ALA A C 1
ATOM 998 O O . ALA A 1 125 ? 5.243 6.290 0.955 1.00 90.50 125 ALA A O 1
ATOM 999 N N . GLU A 1 126 ? 5.374 4.994 2.773 1.00 93.12 126 GLU A N 1
ATOM 1000 C CA . GLU A 1 126 ? 6.799 4.684 2.576 1.00 93.12 126 GLU A CA 1
ATOM 1001 C C . GLU A 1 126 ? 7.051 3.839 1.320 1.00 93.12 126 GLU A C 1
ATOM 1003 O O . GLU A 1 126 ? 8.021 4.084 0.602 1.00 93.12 126 GLU A O 1
ATOM 1008 N N . VAL A 1 127 ? 6.177 2.866 1.041 1.00 94.44 127 VAL A N 1
ATOM 1009 C CA . VAL A 1 127 ? 6.259 2.030 -0.168 1.00 94.44 127 VAL A CA 1
ATOM 1010 C C . VAL A 1 127 ? 6.128 2.885 -1.428 1.00 94.44 127 VAL A C 1
ATOM 1012 O O . VAL A 1 127 ? 6.976 2.774 -2.313 1.00 94.44 127 VAL A O 1
ATOM 1015 N N . ASP A 1 128 ? 5.115 3.759 -1.497 1.00 91.81 128 ASP A N 1
ATOM 1016 C CA . ASP A 1 128 ? 4.948 4.676 -2.634 1.00 91.81 128 ASP A CA 1
ATOM 1017 C C . ASP A 1 128 ? 6.151 5.624 -2.752 1.00 91.81 128 ASP A C 1
ATOM 1019 O O . ASP A 1 128 ? 6.753 5.706 -3.819 1.00 91.81 128 ASP A O 1
ATOM 1023 N N . ARG A 1 129 ? 6.609 6.230 -1.645 1.00 91.75 129 ARG A N 1
ATOM 1024 C CA . ARG A 1 129 ? 7.791 7.112 -1.617 1.00 91.75 129 ARG A CA 1
ATOM 1025 C C . ARG A 1 129 ? 9.043 6.456 -2.198 1.00 91.75 129 ARG A C 1
ATOM 1027 O O . ARG A 1 129 ? 9.764 7.075 -2.980 1.00 91.75 129 ARG A O 1
ATOM 1034 N N . LYS A 1 130 ? 9.323 5.208 -1.811 1.00 94.31 130 LYS A N 1
ATOM 1035 C CA . LYS A 1 130 ? 10.478 4.443 -2.305 1.00 94.31 130 LYS A CA 1
ATOM 1036 C C . LYS A 1 130 ? 10.322 4.067 -3.781 1.00 94.31 130 LYS A C 1
ATOM 1038 O O . LYS A 1 130 ? 11.299 4.144 -4.526 1.00 94.31 130 LYS A O 1
ATOM 1043 N N . PHE A 1 131 ? 9.114 3.708 -4.215 1.00 93.69 131 PHE A N 1
ATOM 1044 C CA . PHE A 1 131 ? 8.833 3.372 -5.610 1.00 93.69 131 PHE A CA 1
ATOM 1045 C C . PHE A 1 131 ? 8.919 4.601 -6.532 1.00 93.69 131 PHE A C 1
ATOM 1047 O O . PHE A 1 131 ? 9.577 4.545 -7.568 1.00 93.69 131 PHE A O 1
ATOM 1054 N N . GLU A 1 132 ? 8.339 5.733 -6.125 1.00 91.00 132 GLU A N 1
ATOM 1055 C CA . GLU A 1 132 ? 8.437 7.030 -6.810 1.00 91.00 132 GLU A CA 1
ATOM 1056 C C . GLU A 1 132 ? 9.894 7.488 -6.950 1.00 91.00 132 GLU A C 1
ATOM 1058 O O . GLU A 1 132 ? 10.314 7.894 -8.032 1.00 91.00 132 GLU A O 1
ATOM 1063 N N . GLN A 1 133 ? 10.695 7.367 -5.883 1.00 92.81 133 GLN A N 1
ATOM 1064 C CA . GLN A 1 133 ? 12.124 7.693 -5.927 1.00 92.81 133 GLN A CA 1
ATOM 1065 C C . GLN A 1 133 ? 12.893 6.794 -6.904 1.00 92.81 133 GLN A C 1
ATOM 1067 O O . GLN A 1 133 ? 13.734 7.295 -7.648 1.00 92.81 133 GLN A O 1
ATOM 1072 N N . ALA A 1 134 ? 12.593 5.492 -6.955 1.00 94.44 134 ALA A N 1
ATOM 1073 C CA . ALA A 1 134 ? 13.194 4.583 -7.930 1.00 94.44 134 ALA A CA 1
ATOM 1074 C C . ALA A 1 134 ? 12.777 4.908 -9.377 1.00 94.44 134 ALA A C 1
ATOM 1076 O O . ALA A 1 134 ? 13.632 4.933 -10.262 1.00 94.44 134 ALA A O 1
ATOM 1077 N N . ALA A 1 135 ? 11.495 5.204 -9.612 1.00 91.62 135 ALA A N 1
ATOM 1078 C CA . ALA A 1 135 ? 10.980 5.580 -10.927 1.00 91.62 135 ALA A CA 1
ATOM 1079 C C . ALA A 1 135 ? 11.613 6.885 -11.437 1.00 91.62 135 ALA A C 1
ATOM 1081 O O . ALA A 1 135 ? 12.147 6.909 -12.543 1.00 91.62 135 ALA A O 1
ATOM 1082 N N . LEU A 1 136 ? 11.666 7.927 -10.601 1.00 91.81 136 LEU A N 1
ATOM 1083 C CA . LEU A 1 136 ? 12.306 9.202 -10.935 1.00 91.81 136 LEU A CA 1
ATOM 1084 C C . LEU A 1 136 ? 13.810 9.037 -11.219 1.00 91.81 136 LEU A C 1
ATOM 1086 O O . LEU A 1 136 ? 14.334 9.623 -12.164 1.00 91.81 136 LEU A O 1
ATOM 1090 N N . MET A 1 137 ? 14.517 8.211 -10.438 1.00 94.25 137 MET A N 1
ATOM 1091 C CA . MET A 1 137 ? 15.925 7.891 -10.709 1.00 94.25 137 MET A CA 1
ATOM 1092 C C . MET A 1 137 ? 16.108 7.151 -12.043 1.00 94.25 137 MET A C 1
ATOM 1094 O O . MET A 1 137 ? 17.079 7.426 -12.748 1.00 94.25 137 MET A O 1
ATOM 1098 N N . TYR A 1 138 ? 15.188 6.253 -12.408 1.00 92.88 138 TYR A N 1
ATOM 1099 C CA . TYR A 1 138 ? 15.216 5.535 -13.685 1.00 92.88 138 TYR A CA 1
ATOM 1100 C C . TYR A 1 138 ? 14.900 6.441 -14.882 1.00 92.88 138 TYR A C 1
ATOM 1102 O O . TYR A 1 138 ? 15.540 6.315 -15.920 1.00 92.88 138 TYR A O 1
ATOM 1110 N N . GLU A 1 139 ? 13.971 7.389 -14.739 1.00 90.94 139 GLU A N 1
ATOM 1111 C CA . GLU A 1 139 ? 13.663 8.382 -15.778 1.00 90.94 139 GLU A CA 1
ATOM 1112 C C . GLU A 1 139 ? 14.822 9.370 -16.002 1.00 90.94 139 GLU A C 1
ATOM 1114 O O . GLU A 1 139 ? 15.100 9.742 -17.141 1.00 90.94 139 GLU A O 1
ATOM 1119 N N . ILE A 1 140 ? 15.543 9.756 -14.940 1.00 94.00 140 ILE A N 1
ATOM 1120 C CA . ILE A 1 140 ? 16.696 10.671 -15.022 1.00 94.00 140 ILE A CA 1
ATOM 1121 C C . ILE A 1 140 ? 17.970 9.960 -15.514 1.00 94.00 140 ILE A C 1
ATOM 1123 O O . ILE A 1 140 ? 18.723 10.523 -16.309 1.00 94.00 140 ILE A O 1
ATOM 1127 N N . ASN A 1 141 ? 18.261 8.750 -15.024 1.00 92.69 141 ASN A N 1
ATOM 1128 C CA . ASN A 1 141 ? 19.451 7.987 -15.408 1.00 92.69 141 ASN A CA 1
ATOM 1129 C C . ASN A 1 141 ? 19.213 6.465 -15.283 1.00 92.69 141 ASN A C 1
ATOM 1131 O O . ASN A 1 141 ? 19.601 5.860 -14.276 1.00 92.69 141 ASN A O 1
ATOM 1135 N N . PRO A 1 142 ? 18.661 5.809 -16.323 1.00 89.94 142 PRO A N 1
ATOM 1136 C CA . PRO A 1 142 ? 18.322 4.384 -16.284 1.00 89.94 142 PRO A CA 1
ATOM 1137 C C . PRO A 1 142 ? 19.543 3.454 -16.224 1.00 89.94 142 PRO A C 1
ATOM 1139 O O . PRO A 1 142 ? 19.384 2.256 -16.012 1.00 89.94 142 PRO A O 1
ATOM 1142 N N . ASN A 1 143 ? 20.767 3.974 -16.383 1.00 90.50 143 ASN A N 1
A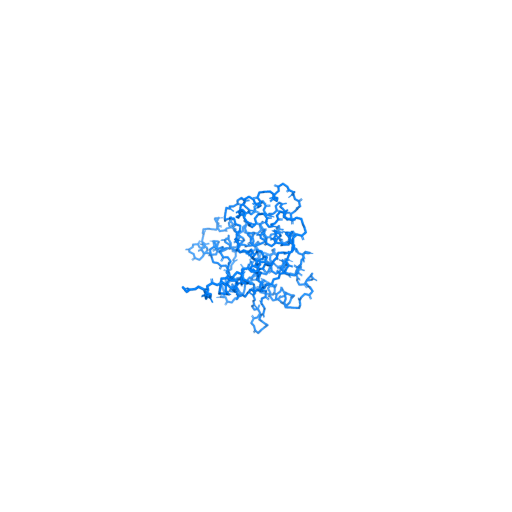TOM 1143 C CA . ASN A 1 143 ? 21.994 3.190 -16.227 1.00 90.50 143 ASN A CA 1
ATOM 1144 C C . ASN A 1 143 ? 22.454 3.097 -14.758 1.00 90.50 143 ASN A C 1
ATOM 1146 O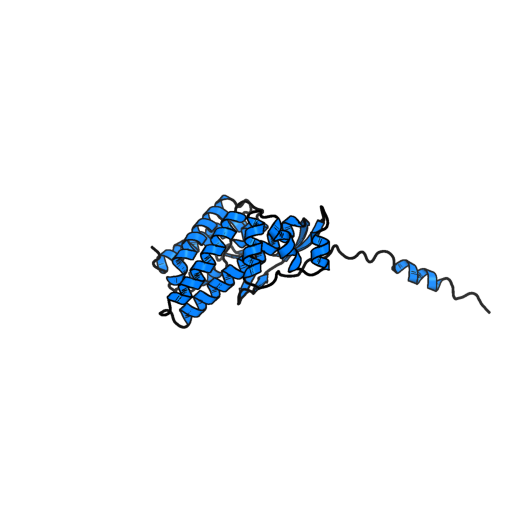 O . ASN A 1 143 ? 23.250 2.222 -14.417 1.00 90.50 143 ASN A O 1
ATOM 1150 N N . ASN A 1 144 ? 21.956 3.961 -13.863 1.00 90.94 144 ASN A N 1
ATOM 1151 C CA . ASN A 1 144 ? 22.337 3.988 -12.446 1.00 90.94 144 ASN A CA 1
ATOM 1152 C C . ASN A 1 144 ? 21.541 2.963 -11.609 1.00 90.94 144 ASN A C 1
ATOM 1154 O O . ASN A 1 144 ? 20.886 3.303 -10.624 1.00 90.94 144 ASN A O 1
ATOM 1158 N N . MET A 1 145 ? 21.569 1.693 -12.020 1.00 91.88 145 MET A N 1
ATOM 1159 C CA . MET A 1 145 ? 20.660 0.660 -11.503 1.00 91.88 145 MET A CA 1
ATOM 1160 C C . MET A 1 145 ? 20.839 0.327 -10.013 1.00 91.88 145 MET A C 1
ATOM 1162 O O . MET A 1 145 ? 19.874 -0.082 -9.375 1.00 91.88 145 MET A O 1
ATOM 1166 N N . GLY A 1 146 ? 22.025 0.530 -9.428 1.00 94.06 146 GLY A N 1
ATOM 1167 C CA . GLY A 1 146 ? 22.302 0.189 -8.022 1.00 94.06 146 GLY A CA 1
ATOM 1168 C C . GLY A 1 146 ? 21.387 0.909 -7.014 1.00 94.06 146 GLY A C 1
ATOM 1169 O O . GLY A 1 146 ? 20.643 0.243 -6.291 1.00 94.06 146 GLY A O 1
ATOM 1170 N N . PRO A 1 147 ? 21.383 2.257 -6.967 1.00 94.88 147 PRO A N 1
ATOM 1171 C CA . PRO A 1 147 ? 20.463 3.029 -6.124 1.00 94.88 147 PRO A CA 1
ATOM 1172 C C . PRO A 1 147 ? 18.976 2.810 -6.444 1.00 94.88 147 PRO A C 1
ATOM 1174 O O . PRO A 1 147 ? 18.144 2.855 -5.536 1.00 94.88 147 PRO A O 1
ATOM 1177 N N . ILE A 1 148 ? 18.638 2.540 -7.710 1.00 96.19 148 ILE A N 1
ATOM 1178 C CA . ILE A 1 148 ? 17.261 2.258 -8.145 1.00 96.19 148 ILE A CA 1
ATOM 1179 C C . ILE A 1 148 ? 16.782 0.936 -7.524 1.00 96.19 148 ILE A C 1
ATOM 1181 O O . ILE A 1 148 ? 15.769 0.915 -6.821 1.00 96.19 148 ILE A O 1
ATOM 1185 N N . TRP A 1 149 ? 17.542 -0.150 -7.702 1.00 95.62 149 TRP A N 1
ATOM 1186 C CA . TRP A 1 149 ? 17.244 -1.454 -7.106 1.00 95.62 149 TRP A CA 1
ATOM 1187 C C . TRP A 1 149 ? 17.242 -1.418 -5.574 1.00 95.62 149 TRP A C 1
ATOM 1189 O O . TRP A 1 149 ? 16.394 -2.062 -4.966 1.00 95.62 149 TRP A O 1
ATOM 1199 N N . LEU A 1 150 ? 18.112 -0.632 -4.928 1.00 96.38 150 LEU A N 1
ATOM 1200 C CA . LEU A 1 150 ? 18.095 -0.484 -3.466 1.00 96.38 150 LEU A CA 1
ATOM 1201 C C . LEU A 1 150 ? 16.768 0.106 -2.953 1.00 96.38 150 LEU A C 1
ATOM 1203 O O . LEU A 1 150 ? 16.234 -0.357 -1.943 1.00 96.38 150 LEU A O 1
ATOM 1207 N N . ASN A 1 151 ? 16.218 1.105 -3.651 1.00 96.06 151 ASN A N 1
ATOM 1208 C CA . ASN A 1 151 ? 14.918 1.681 -3.305 1.00 96.06 151 ASN A CA 1
ATOM 1209 C C . ASN A 1 151 ? 13.762 0.709 -3.589 1.00 96.06 151 ASN A C 1
ATOM 1211 O O . ASN A 1 151 ? 12.888 0.556 -2.736 1.00 96.06 151 ASN A O 1
ATOM 1215 N N . ILE A 1 152 ? 13.788 -0.002 -4.723 1.00 96.75 152 ILE A N 1
ATOM 1216 C CA . ILE A 1 152 ? 12.782 -1.028 -5.048 1.00 96.75 152 ILE A CA 1
ATOM 1217 C C . ILE A 1 152 ? 12.797 -2.176 -4.051 1.00 96.75 152 ILE A C 1
ATOM 1219 O O . ILE A 1 152 ? 11.734 -2.574 -3.577 1.00 96.75 152 ILE A O 1
ATOM 1223 N N . LYS A 1 153 ? 13.972 -2.683 -3.680 1.00 97.62 153 LYS A N 1
ATOM 1224 C CA . LYS A 1 153 ? 14.079 -3.756 -2.696 1.00 97.62 153 LYS A CA 1
ATOM 1225 C C . LYS A 1 153 ? 13.520 -3.323 -1.345 1.00 97.62 153 LYS A C 1
ATOM 1227 O O . LYS A 1 153 ? 12.669 -4.018 -0.802 1.00 97.62 153 LYS A O 1
ATOM 1232 N N . LYS A 1 154 ? 13.871 -2.120 -0.863 1.00 96.94 154 LYS A N 1
ATOM 1233 C CA . LYS A 1 154 ? 13.242 -1.538 0.338 1.00 96.94 154 LYS A CA 1
ATOM 1234 C C . LYS A 1 154 ? 11.715 -1.441 0.204 1.00 96.94 154 LYS A C 1
ATOM 1236 O O . LYS A 1 154 ? 11.013 -1.809 1.141 1.00 96.94 154 LYS A O 1
ATOM 1241 N N . ALA A 1 155 ? 11.192 -0.980 -0.935 1.00 96.81 155 ALA A N 1
ATOM 1242 C CA . ALA A 1 155 ? 9.747 -0.929 -1.173 1.00 96.81 155 ALA A CA 1
ATOM 1243 C C . ALA A 1 155 ? 9.114 -2.332 -1.110 1.00 96.81 155 ALA A C 1
ATOM 1245 O O . ALA A 1 155 ? 8.083 -2.509 -0.464 1.00 96.81 155 ALA A O 1
ATOM 1246 N N . THR A 1 156 ? 9.755 -3.327 -1.728 1.00 97.88 156 THR A N 1
ATOM 1247 C CA . THR A 1 156 ? 9.286 -4.718 -1.809 1.00 97.88 156 THR A CA 1
ATOM 1248 C C . THR A 1 156 ? 9.317 -5.404 -0.445 1.00 97.88 156 THR A C 1
ATOM 1250 O O . THR A 1 156 ? 8.318 -5.998 -0.045 1.00 97.88 156 THR A O 1
ATOM 1253 N N . ASP A 1 157 ? 10.406 -5.263 0.318 1.00 97.88 157 ASP A N 1
ATOM 1254 C CA . ASP A 1 157 ? 10.549 -5.783 1.686 1.00 97.88 157 ASP A CA 1
ATOM 1255 C C . ASP A 1 157 ? 9.463 -5.226 2.625 1.00 97.88 157 ASP A C 1
ATOM 1257 O O . ASP A 1 157 ? 8.905 -5.954 3.449 1.00 97.88 157 ASP A O 1
ATOM 1261 N N . ILE A 1 158 ? 9.158 -3.928 2.513 1.00 97.31 158 ILE A N 1
ATOM 1262 C CA . ILE A 1 158 ? 8.140 -3.251 3.330 1.00 97.31 158 ILE A CA 1
ATOM 1263 C C . ILE A 1 158 ? 6.729 -3.669 2.889 1.00 97.31 158 ILE A C 1
ATOM 1265 O O . ILE A 1 158 ? 5.895 -4.009 3.730 1.00 97.31 158 ILE A O 1
ATOM 1269 N N . TYR A 1 159 ? 6.462 -3.698 1.581 1.00 97.56 159 TYR A N 1
ATOM 1270 C CA . TYR A 1 159 ? 5.161 -4.074 1.025 1.00 97.56 159 TYR A CA 1
ATOM 1271 C C . TYR A 1 159 ? 4.818 -5.553 1.262 1.00 97.56 159 TYR A C 1
ATOM 1273 O O . TYR A 1 159 ? 3.679 -5.865 1.600 1.00 97.56 159 TYR A O 1
ATOM 1281 N N . SER A 1 160 ? 5.804 -6.455 1.178 1.00 97.75 160 SER A N 1
ATOM 1282 C CA . SER A 1 160 ? 5.643 -7.886 1.490 1.00 97.75 160 SER A CA 1
ATOM 1283 C C . SER A 1 160 ? 5.154 -8.106 2.921 1.00 97.75 160 SER A C 1
ATOM 1285 O O . SER A 1 160 ? 4.257 -8.916 3.159 1.00 97.75 160 SER A O 1
ATOM 1287 N N . LYS A 1 161 ? 5.716 -7.353 3.877 1.00 97.69 161 LYS A N 1
ATOM 1288 C CA . LYS A 1 161 ? 5.310 -7.404 5.287 1.00 97.69 161 LYS A CA 1
ATOM 1289 C C . LYS A 1 161 ? 3.928 -6.786 5.479 1.00 97.69 161 LYS A C 1
ATOM 1291 O O . LYS A 1 161 ? 3.063 -7.442 6.042 1.00 97.69 161 LYS A O 1
ATOM 1296 N N . LEU A 1 162 ? 3.681 -5.596 4.919 1.00 96.62 162 LEU A N 1
ATOM 1297 C CA . LEU A 1 162 ? 2.360 -4.954 4.954 1.00 96.62 162 LEU A CA 1
ATOM 1298 C C . LEU A 1 162 ? 1.256 -5.897 4.448 1.00 96.62 162 LEU A C 1
ATOM 1300 O O . LEU A 1 162 ? 0.226 -6.042 5.102 1.00 96.62 162 LEU A O 1
ATOM 1304 N N . PHE A 1 163 ? 1.494 -6.567 3.316 1.00 96.69 163 PHE A N 1
ATOM 1305 C CA . PHE A 1 163 ? 0.618 -7.603 2.777 1.00 96.69 163 PHE A CA 1
ATOM 1306 C C . PHE A 1 163 ? 0.365 -8.716 3.802 1.00 96.69 163 PHE A C 1
ATOM 1308 O O . PHE A 1 163 ? -0.793 -8.952 4.152 1.00 96.69 163 PHE A O 1
ATOM 1315 N N . ALA A 1 164 ? 1.423 -9.342 4.327 1.00 95.69 164 ALA A N 1
ATOM 1316 C CA . ALA A 1 164 ? 1.322 -10.432 5.296 1.00 95.69 164 ALA A CA 1
ATOM 1317 C C . ALA A 1 164 ? 0.544 -10.046 6.571 1.00 95.69 164 ALA A C 1
ATOM 1319 O O . ALA A 1 164 ? -0.271 -10.841 7.043 1.00 95.69 164 ALA A O 1
ATOM 1320 N N . SER A 1 165 ? 0.727 -8.830 7.095 1.00 95.25 165 SER A N 1
ATOM 1321 C CA . SER A 1 165 ? 0.067 -8.393 8.332 1.00 95.25 165 SER A CA 1
ATOM 1322 C C . SER A 1 165 ? -1.393 -7.933 8.135 1.00 95.25 165 SER A C 1
ATOM 1324 O O . SER A 1 165 ? -2.111 -7.811 9.131 1.00 95.25 165 SER A O 1
ATOM 1326 N N . ILE A 1 166 ? -1.872 -7.670 6.899 1.00 94.75 166 ILE A N 1
ATOM 1327 C CA . ILE A 1 166 ? -3.232 -7.111 6.669 1.00 94.75 166 ILE A CA 1
ATOM 1328 C C . ILE A 1 166 ? -4.142 -7.838 5.665 1.00 94.75 166 ILE A C 1
ATOM 1330 O O . ILE A 1 166 ? -5.334 -7.536 5.642 1.00 94.75 166 ILE A O 1
ATOM 1334 N N . TYR A 1 167 ? -3.675 -8.819 4.882 1.00 92.12 167 TYR A N 1
ATOM 1335 C CA . TYR A 1 167 ? -4.504 -9.487 3.850 1.00 92.12 167 TYR A CA 1
ATOM 1336 C C . TYR A 1 167 ? -5.754 -10.236 4.369 1.00 92.12 167 TYR A C 1
ATOM 1338 O O . TYR A 1 167 ? -6.651 -10.551 3.580 1.00 92.12 167 TYR A O 1
ATOM 1346 N N . ASN A 1 168 ? -5.820 -10.487 5.683 1.00 89.62 168 ASN A N 1
ATOM 1347 C CA . ASN A 1 168 ? -6.956 -11.075 6.408 1.00 89.62 168 ASN A CA 1
ATOM 1348 C C . ASN A 1 168 ? -7.696 -10.072 7.325 1.00 89.62 168 ASN A C 1
ATOM 1350 O O . ASN A 1 168 ? -8.574 -10.479 8.086 1.00 89.62 168 ASN A O 1
ATOM 1354 N N . LYS A 1 169 ? -7.352 -8.775 7.295 1.00 91.94 169 LYS A N 1
ATOM 1355 C CA . LYS A 1 169 ? -8.064 -7.720 8.043 1.00 91.94 169 LYS A CA 1
ATOM 1356 C C . LYS A 1 169 ? -9.286 -7.204 7.254 1.00 91.94 169 LYS A C 1
ATOM 1358 O O . LYS A 1 169 ? -9.671 -7.770 6.227 1.00 91.94 169 LYS A O 1
ATOM 1363 N N . SER A 1 170 ? -9.936 -6.156 7.765 1.00 92.06 170 SER A N 1
ATOM 1364 C CA . SER A 1 170 ? -11.113 -5.522 7.153 1.00 92.06 170 SER A CA 1
ATOM 1365 C C . SER A 1 170 ? -10.846 -5.028 5.724 1.00 92.06 170 SER A C 1
ATOM 1367 O O . SER A 1 170 ? -9.714 -4.700 5.371 1.00 92.06 170 SER A O 1
ATOM 1369 N N . GLU A 1 171 ? -11.895 -4.943 4.896 1.00 92.00 171 GLU A N 1
ATOM 1370 C CA . GLU A 1 171 ? -11.797 -4.454 3.506 1.00 92.00 171 GLU A CA 1
ATOM 1371 C C . GLU A 1 171 ? -11.151 -3.061 3.426 1.00 92.00 171 GLU A C 1
ATOM 1373 O O . GLU A 1 171 ? -10.296 -2.828 2.577 1.00 92.00 171 GLU A O 1
ATOM 1378 N N . PHE A 1 172 ? -11.465 -2.183 4.384 1.00 90.75 172 PHE A N 1
ATOM 1379 C CA . PHE A 1 172 ? -10.845 -0.865 4.548 1.00 90.75 172 PHE A CA 1
ATOM 1380 C C . PHE A 1 172 ? -9.308 -0.918 4.639 1.00 90.75 172 PHE A C 1
ATOM 1382 O O . PHE A 1 172 ? -8.623 -0.161 3.957 1.00 90.75 172 PHE A O 1
ATOM 1389 N N . LEU A 1 173 ? -8.749 -1.838 5.434 1.00 93.56 173 LEU A N 1
ATOM 1390 C CA . LEU A 1 173 ? -7.295 -1.993 5.535 1.00 93.56 173 LEU A CA 1
ATOM 1391 C C . LEU A 1 173 ? -6.726 -2.725 4.313 1.00 93.56 173 LEU A C 1
ATOM 1393 O O . LEU A 1 173 ? -5.693 -2.316 3.784 1.00 93.56 173 LEU A O 1
ATOM 1397 N N . LYS A 1 174 ? -7.420 -3.751 3.799 1.00 94.06 174 LYS A N 1
ATOM 1398 C CA . LYS A 1 174 ? -7.010 -4.466 2.577 1.00 94.06 174 LYS A CA 1
ATOM 1399 C C . LYS A 1 174 ? -6.939 -3.540 1.360 1.00 94.06 174 LYS A C 1
ATOM 1401 O O . LYS A 1 174 ? -6.054 -3.728 0.531 1.00 94.06 174 LYS A O 1
ATOM 1406 N N . ALA A 1 175 ? -7.774 -2.503 1.280 1.00 93.12 175 ALA A N 1
ATOM 1407 C CA . ALA A 1 175 ? -7.737 -1.508 0.209 1.00 93.12 175 ALA A CA 1
ATOM 1408 C C . ALA A 1 175 ? -6.375 -0.801 0.063 1.00 93.12 175 ALA A C 1
ATOM 1410 O O . ALA A 1 175 ? -6.028 -0.375 -1.039 1.00 93.12 175 ALA A O 1
ATOM 1411 N N . TYR A 1 176 ? -5.560 -0.714 1.124 1.00 93.31 176 TYR A N 1
ATOM 1412 C CA . TYR A 1 176 ? -4.214 -0.130 1.038 1.00 93.31 176 TYR A CA 1
ATOM 1413 C C . TYR A 1 176 ? -3.230 -1.001 0.240 1.00 93.31 176 TYR A C 1
ATOM 1415 O O . TYR A 1 176 ? -2.217 -0.489 -0.231 1.00 93.31 176 TYR A O 1
ATOM 1423 N N . LEU A 1 177 ? -3.536 -2.284 0.021 1.00 93.56 177 LEU A N 1
ATOM 1424 C CA . LEU A 1 177 ? -2.770 -3.167 -0.866 1.00 93.56 177 LEU A CA 1
ATOM 1425 C C . LEU A 1 177 ? -3.031 -2.883 -2.355 1.00 93.56 177 LEU A C 1
ATOM 1427 O O . LEU A 1 177 ? -2.328 -3.409 -3.211 1.00 93.56 177 LEU A O 1
ATOM 1431 N N . PHE A 1 178 ? -4.025 -2.060 -2.700 1.00 91.56 178 PHE A N 1
ATOM 1432 C CA . PHE A 1 178 ? -4.211 -1.633 -4.082 1.00 91.56 178 PHE A CA 1
ATOM 1433 C C . PHE A 1 178 ? -3.143 -0.599 -4.486 1.00 91.56 178 PHE A C 1
ATOM 1435 O O . PHE A 1 178 ? -2.837 0.347 -3.753 1.00 91.56 178 PHE A O 1
ATOM 1442 N N . LEU A 1 179 ? -2.590 -0.762 -5.689 1.00 89.19 179 LEU A N 1
ATOM 1443 C CA . LEU A 1 179 ? -1.504 0.063 -6.216 1.00 89.19 179 LEU A CA 1
ATOM 1444 C C . LEU A 1 179 ? -2.021 0.957 -7.359 1.00 89.19 179 LEU A C 1
ATOM 1446 O O . LEU A 1 179 ? -2.137 0.482 -8.491 1.00 89.19 179 LEU A O 1
ATOM 1450 N N . PRO A 1 180 ? -2.335 2.245 -7.123 1.00 85.25 180 PRO A N 1
ATOM 1451 C CA . PRO A 1 180 ? -2.885 3.114 -8.166 1.00 85.25 180 PRO A CA 1
ATOM 1452 C C . PRO A 1 180 ? -1.871 3.436 -9.274 1.00 85.25 180 PRO A C 1
ATOM 1454 O O . PRO A 1 180 ? -2.247 3.535 -10.442 1.00 85.25 180 PRO A O 1
ATOM 1457 N N . TYR A 1 181 ? -0.575 3.523 -8.956 1.00 86.31 181 TYR A N 1
ATOM 1458 C CA . TYR A 1 181 ? 0.466 3.834 -9.943 1.00 86.31 181 TYR A CA 1
ATOM 1459 C C . TYR A 1 181 ? 0.645 2.736 -11.013 1.00 86.31 181 TYR A C 1
ATOM 1461 O O . TYR A 1 181 ? 1.048 3.041 -12.135 1.00 86.31 181 TYR A O 1
ATOM 1469 N N . VAL A 1 182 ? 0.281 1.478 -10.714 1.00 89.44 182 VAL A N 1
ATOM 1470 C CA . VAL A 1 182 ? 0.289 0.351 -11.672 1.00 89.44 182 VAL A CA 1
ATOM 1471 C C . VAL A 1 182 ? -0.572 0.663 -12.899 1.00 89.44 182 VAL A C 1
ATOM 1473 O O . VAL A 1 182 ? -0.180 0.344 -14.023 1.00 89.44 182 VAL A O 1
ATOM 1476 N N . TYR A 1 183 ? -1.708 1.347 -12.711 1.00 88.88 183 TYR A N 1
ATOM 1477 C CA . TYR A 1 183 ? -2.537 1.812 -13.823 1.00 88.88 183 TYR A CA 1
ATOM 1478 C C . TYR A 1 183 ? -1.750 2.778 -14.720 1.00 88.88 183 TYR A C 1
ATOM 1480 O O . TYR A 1 183 ? -1.627 2.526 -15.919 1.00 88.88 183 TYR A O 1
ATOM 1488 N N . GLY A 1 184 ? -1.122 3.809 -14.142 1.00 87.75 184 GLY A N 1
ATOM 1489 C CA . GLY A 1 184 ? -0.280 4.763 -14.875 1.00 87.75 184 GLY A CA 1
ATOM 1490 C C . GLY A 1 184 ? 0.858 4.092 -15.654 1.00 87.75 184 GLY A C 1
ATOM 1491 O O . GLY A 1 184 ? 0.985 4.301 -16.861 1.00 87.75 184 GLY A O 1
ATOM 1492 N N . MET A 1 185 ? 1.621 3.208 -15.000 1.00 90.75 185 MET A N 1
ATOM 1493 C CA . MET A 1 185 ? 2.691 2.431 -15.639 1.00 90.75 185 MET A CA 1
ATOM 1494 C C . MET A 1 185 ? 2.170 1.580 -16.807 1.00 90.75 185 MET A C 1
ATOM 1496 O O . MET A 1 185 ? 2.755 1.573 -17.886 1.00 90.75 185 MET A O 1
ATOM 1500 N N . SER A 1 186 ? 1.053 0.864 -16.629 1.00 90.38 186 SER A N 1
ATOM 1501 C CA . SER A 1 186 ? 0.510 -0.025 -17.671 1.00 90.38 186 SER A CA 1
ATOM 1502 C C . SER A 1 186 ? 0.086 0.731 -18.942 1.00 90.38 186 SER A C 1
ATOM 1504 O O . SER A 1 186 ? 0.169 0.188 -20.054 1.00 90.38 186 SER A O 1
ATOM 1506 N N . ARG A 1 187 ? -0.326 1.997 -18.769 1.00 89.50 187 ARG A N 1
ATOM 1507 C CA . ARG A 1 187 ? -0.796 2.919 -19.808 1.00 89.50 187 ARG A CA 1
ATOM 1508 C C . ARG A 1 187 ? 0.328 3.677 -20.521 1.00 89.50 187 ARG A C 1
ATOM 1510 O O . ARG A 1 187 ? 0.104 4.081 -21.657 1.00 89.50 187 ARG A O 1
ATOM 1517 N N . SER A 1 188 ? 1.500 3.860 -19.906 1.00 88.94 188 SER A N 1
ATOM 1518 C CA . SER A 1 188 ? 2.576 4.717 -20.443 1.00 88.94 188 SER A CA 1
ATOM 1519 C C . SER A 1 188 ? 3.232 4.192 -21.725 1.00 88.94 188 SER A C 1
ATOM 1521 O O . SER A 1 188 ? 3.832 4.957 -22.473 1.00 88.94 188 SER A O 1
ATOM 1523 N N . GLY A 1 189 ? 3.149 2.881 -21.972 1.00 82.38 189 GLY A N 1
ATOM 1524 C CA . GLY A 1 189 ? 3.875 2.219 -23.058 1.00 82.38 189 GLY A CA 1
ATOM 1525 C C . GLY A 1 189 ? 5.199 1.585 -22.620 1.00 82.38 189 GLY A C 1
ATOM 1526 O O . GLY A 1 189 ? 5.595 0.586 -23.219 1.00 82.38 189 GLY A O 1
ATOM 1527 N N . ALA A 1 190 ? 5.836 2.108 -21.568 1.00 89.19 190 ALA A N 1
ATOM 1528 C CA . ALA A 1 190 ? 7.244 1.874 -21.247 1.00 89.19 190 ALA A CA 1
ATOM 1529 C C . ALA A 1 190 ? 7.573 0.503 -20.616 1.00 89.19 190 ALA A C 1
ATOM 1531 O O . ALA A 1 190 ? 6.711 -0.222 -20.117 1.00 89.19 190 ALA A O 1
ATOM 1532 N N . ASN A 1 191 ? 8.864 0.164 -20.644 1.00 91.00 191 ASN A N 1
ATOM 1533 C CA . ASN A 1 191 ? 9.465 -0.942 -19.899 1.00 91.00 191 ASN A CA 1
ATOM 1534 C C . ASN A 1 191 ? 9.890 -0.439 -18.506 1.00 91.00 191 ASN A C 1
ATOM 1536 O O . ASN A 1 191 ? 10.453 0.647 -18.393 1.00 91.00 191 ASN A O 1
ATOM 1540 N N . TYR A 1 192 ? 9.638 -1.238 -17.468 1.00 92.81 192 TYR A N 1
ATOM 1541 C CA . TYR A 1 192 ? 9.982 -0.931 -16.078 1.00 92.81 192 TYR A CA 1
ATOM 1542 C C . TYR A 1 192 ? 10.772 -2.092 -15.448 1.00 92.81 192 TYR A C 1
ATOM 1544 O O . TYR A 1 192 ? 10.389 -2.622 -14.406 1.00 92.81 192 TYR A O 1
ATOM 1552 N N . ALA A 1 193 ? 11.862 -2.528 -16.091 1.00 92.62 193 ALA A N 1
ATOM 1553 C CA . ALA A 1 193 ? 12.692 -3.655 -15.638 1.00 92.62 193 ALA A CA 1
ATOM 1554 C C . ALA A 1 193 ? 13.232 -3.500 -14.201 1.00 92.62 193 ALA A C 1
ATOM 1556 O O . ALA A 1 193 ? 13.463 -4.492 -13.514 1.00 92.62 193 ALA A O 1
ATOM 1557 N N . PHE A 1 194 ? 13.385 -2.264 -13.711 1.00 93.75 194 PHE A N 1
ATOM 1558 C CA . PHE A 1 194 ? 13.767 -2.006 -12.321 1.00 93.75 194 PHE A CA 1
ATOM 1559 C C . PHE A 1 194 ? 12.727 -2.491 -11.298 1.00 93.75 194 PHE A C 1
ATOM 1561 O O . PHE A 1 194 ? 13.095 -2.804 -10.171 1.00 93.75 194 PHE A O 1
ATOM 1568 N N . ALA A 1 195 ? 11.448 -2.559 -11.678 1.00 95.62 195 ALA A N 1
ATOM 1569 C CA . ALA A 1 195 ? 10.326 -2.827 -10.781 1.00 95.62 195 ALA A CA 1
ATOM 1570 C C . ALA A 1 195 ? 9.944 -4.316 -10.678 1.00 95.62 195 ALA A C 1
ATOM 1572 O O . ALA A 1 195 ? 8.966 -4.634 -10.008 1.00 95.62 195 ALA A O 1
ATOM 1573 N N . CYS A 1 196 ? 10.662 -5.231 -11.338 1.00 95.69 196 CYS A N 1
ATOM 1574 C CA . CYS A 1 196 ? 10.242 -6.632 -11.473 1.00 95.69 196 CYS A CA 1
ATOM 1575 C C . CYS A 1 196 ? 10.032 -7.371 -10.139 1.00 95.69 196 CYS A C 1
ATOM 1577 O O . CYS A 1 196 ? 8.983 -7.984 -9.962 1.00 95.69 196 CYS A O 1
ATOM 1579 N N . GLU A 1 197 ? 10.969 -7.245 -9.191 1.00 95.69 197 GLU A N 1
ATOM 1580 C CA . GLU A 1 197 ? 10.872 -7.824 -7.834 1.00 95.69 197 GLU A CA 1
ATOM 1581 C C . GLU A 1 197 ? 9.606 -7.328 -7.105 1.00 95.69 197 GLU A C 1
ATOM 1583 O O . GLU A 1 197 ? 8.876 -8.099 -6.484 1.00 95.69 197 GLU A O 1
ATOM 1588 N N . PHE A 1 198 ? 9.278 -6.041 -7.267 1.00 97.00 198 PHE A N 1
ATOM 1589 C CA . PHE A 1 198 ? 8.069 -5.455 -6.695 1.00 97.00 198 PHE A CA 1
ATOM 1590 C C . PHE A 1 198 ? 6.797 -5.951 -7.398 1.00 97.00 198 PHE A C 1
ATOM 1592 O O . PHE A 1 198 ? 5.808 -6.270 -6.740 1.00 97.00 198 PHE A O 1
ATOM 1599 N N . LEU A 1 199 ? 6.804 -6.016 -8.735 1.00 96.88 199 LEU A N 1
ATOM 1600 C CA . LEU A 1 199 ? 5.661 -6.453 -9.542 1.00 96.88 199 LEU A CA 1
ATOM 1601 C C . LEU A 1 199 ? 5.273 -7.912 -9.252 1.00 96.88 199 LEU A C 1
ATOM 1603 O O . LEU A 1 199 ? 4.086 -8.229 -9.258 1.00 96.88 199 LEU A O 1
ATOM 1607 N N . GLU A 1 200 ? 6.235 -8.785 -8.947 1.00 96.44 200 GLU A N 1
ATOM 1608 C CA . GLU A 1 200 ? 5.969 -10.165 -8.521 1.00 96.44 200 GLU A CA 1
ATOM 1609 C C . GLU A 1 200 ? 5.152 -10.206 -7.215 1.00 96.44 200 GLU A C 1
ATOM 1611 O O . GLU A 1 200 ? 4.044 -10.755 -7.180 1.00 96.44 200 GLU A O 1
ATOM 1616 N N . VAL A 1 201 ? 5.642 -9.540 -6.161 1.00 97.00 201 VAL A N 1
ATOM 1617 C CA . VAL A 1 201 ? 4.957 -9.461 -4.857 1.00 97.00 201 VAL A CA 1
ATOM 1618 C C . VAL A 1 201 ? 3.609 -8.744 -4.976 1.00 97.00 201 VAL A C 1
ATOM 1620 O O . VAL A 1 201 ? 2.610 -9.192 -4.410 1.00 97.00 201 VAL A O 1
ATOM 1623 N N . ALA A 1 202 ? 3.539 -7.664 -5.756 1.00 96.25 202 ALA A N 1
ATOM 1624 C CA . ALA A 1 202 ? 2.302 -6.955 -6.067 1.00 96.25 202 ALA A CA 1
ATOM 1625 C C . ALA A 1 202 ? 1.262 -7.858 -6.751 1.00 96.25 202 ALA A C 1
ATOM 1627 O O . ALA A 1 202 ? 0.070 -7.781 -6.436 1.00 96.25 202 ALA A O 1
ATOM 1628 N N . GLY A 1 203 ? 1.702 -8.736 -7.658 1.00 96.38 203 GLY A N 1
ATOM 1629 C CA . GLY A 1 203 ? 0.853 -9.720 -8.325 1.00 96.38 203 GLY A CA 1
ATOM 1630 C C . GLY A 1 203 ? 0.307 -10.758 -7.345 1.00 96.38 203 GLY A C 1
ATOM 1631 O O . GLY A 1 203 ? -0.902 -10.999 -7.314 1.00 96.38 203 GLY A O 1
ATOM 1632 N N . ALA A 1 204 ? 1.167 -11.310 -6.485 1.00 95.81 204 ALA A N 1
ATOM 1633 C CA . ALA A 1 204 ? 0.769 -12.250 -5.436 1.00 95.81 204 ALA A CA 1
ATOM 1634 C C . ALA A 1 204 ? -0.220 -11.622 -4.432 1.00 95.81 204 ALA A C 1
ATOM 1636 O O . ALA A 1 204 ? -1.240 -12.237 -4.096 1.00 95.81 204 ALA A O 1
ATOM 1637 N N . ALA A 1 205 ? 0.027 -10.376 -4.017 1.00 95.94 205 ALA A N 1
ATOM 1638 C CA . ALA A 1 205 ? -0.871 -9.607 -3.158 1.00 95.94 205 ALA A CA 1
ATOM 1639 C C . ALA A 1 205 ? -2.223 -9.330 -3.839 1.00 95.94 205 ALA A C 1
ATOM 1641 O O . ALA A 1 205 ? -3.266 -9.546 -3.226 1.00 95.94 205 ALA A O 1
ATOM 1642 N N . SER A 1 206 ? -2.225 -8.953 -5.123 1.00 95.50 206 SER A N 1
ATOM 1643 C CA . SER A 1 206 ? -3.449 -8.712 -5.904 1.00 95.50 206 SER A CA 1
ATOM 1644 C C . SER A 1 206 ? -4.295 -9.979 -6.070 1.00 95.50 206 SER A C 1
ATOM 1646 O O . SER A 1 206 ? -5.500 -9.964 -5.827 1.00 95.50 206 SER A O 1
ATOM 1648 N N . ILE A 1 207 ? -3.673 -11.115 -6.406 1.00 95.38 207 ILE A N 1
ATOM 1649 C CA . ILE A 1 207 ? -4.360 -12.416 -6.508 1.00 95.38 207 ILE A CA 1
ATOM 1650 C C . ILE A 1 207 ? -4.948 -12.832 -5.152 1.00 95.38 207 ILE A C 1
ATOM 1652 O O . ILE A 1 207 ? -6.036 -13.409 -5.095 1.00 95.38 207 ILE A O 1
ATOM 1656 N N . SER A 1 208 ? -4.244 -12.538 -4.058 1.00 95.38 208 SER A N 1
ATOM 1657 C CA . SER A 1 208 ? -4.691 -12.854 -2.699 1.00 95.38 208 SER A CA 1
ATOM 1658 C C . SER A 1 208 ? -5.838 -11.947 -2.250 1.00 95.38 208 SER A C 1
ATOM 1660 O O . SER A 1 208 ? -6.836 -12.456 -1.747 1.00 95.38 208 SER A O 1
ATOM 1662 N N . GLY A 1 209 ? -5.763 -10.641 -2.521 1.00 94.00 209 GLY A N 1
ATOM 1663 C CA . GLY A 1 209 ? -6.838 -9.679 -2.266 1.00 94.00 209 GLY A CA 1
ATOM 1664 C C . GLY A 1 209 ? -8.105 -9.982 -3.069 1.00 94.00 209 GLY A C 1
ATOM 1665 O O . GLY A 1 209 ? -9.199 -9.989 -2.511 1.00 94.00 209 GLY A O 1
ATOM 1666 N N . TYR A 1 210 ? -7.978 -10.363 -4.346 1.00 94.88 210 TYR A N 1
ATOM 1667 C CA . TYR A 1 210 ? -9.108 -10.863 -5.141 1.00 94.88 210 TYR A CA 1
ATOM 1668 C C . TYR A 1 210 ? -9.769 -12.099 -4.501 1.00 94.88 210 TYR A C 1
ATOM 1670 O O . TYR A 1 210 ? -10.992 -12.242 -4.533 1.00 94.88 210 TYR A O 1
ATOM 1678 N N . LYS A 1 211 ? -8.990 -12.997 -3.888 1.00 94.62 211 LYS A N 1
ATOM 1679 C CA . LYS A 1 211 ? -9.523 -14.185 -3.203 1.00 94.62 211 LYS A CA 1
ATOM 1680 C C . LYS A 1 211 ? -10.157 -13.851 -1.846 1.00 94.62 211 LYS A C 1
ATOM 1682 O O . LYS A 1 211 ? -11.235 -14.369 -1.574 1.00 94.62 211 LYS A O 1
ATOM 1687 N N . SER A 1 212 ? -9.531 -12.998 -1.027 1.00 93.75 212 SER A N 1
ATOM 1688 C CA . SER A 1 212 ? -9.957 -12.710 0.357 1.00 93.75 212 SER A CA 1
ATOM 1689 C C . SER A 1 212 ? -10.904 -11.515 0.520 1.00 93.75 212 SER A C 1
ATOM 1691 O O . SER A 1 212 ? -11.432 -11.318 1.616 1.00 93.75 212 SER A O 1
ATOM 1693 N N . SER A 1 213 ? -11.124 -10.700 -0.516 1.00 94.44 213 SER A N 1
ATOM 1694 C CA . SER A 1 213 ? -12.078 -9.587 -0.471 1.00 94.44 213 SER A CA 1
ATOM 1695 C C . SER A 1 213 ? -13.518 -10.057 -0.709 1.00 94.44 213 SER A C 1
ATOM 1697 O O . SER A 1 213 ? -13.801 -10.779 -1.680 1.00 94.44 213 SER A O 1
ATOM 1699 N N . ILE A 1 214 ? -14.418 -9.633 0.186 1.00 94.94 214 ILE A N 1
ATOM 1700 C CA . ILE A 1 214 ? -15.878 -9.772 0.046 1.00 94.94 214 ILE A CA 1
ATOM 1701 C C . ILE A 1 214 ? -16.544 -8.521 -0.550 1.00 94.94 214 ILE A C 1
ATOM 1703 O O . ILE A 1 214 ? -17.714 -8.579 -0.917 1.00 94.94 214 ILE A O 1
ATOM 1707 N N . ASP A 1 215 ? -15.811 -7.412 -0.674 1.00 93.62 215 ASP A N 1
ATOM 1708 C CA . ASP A 1 215 ? -16.272 -6.190 -1.338 1.00 93.62 215 ASP A CA 1
ATOM 1709 C C . ASP A 1 215 ? -16.158 -6.359 -2.870 1.00 93.62 215 ASP A C 1
ATOM 1711 O O . ASP A 1 215 ? -15.057 -6.609 -3.369 1.00 93.62 215 ASP A O 1
ATOM 1715 N N . PRO A 1 216 ? -17.253 -6.244 -3.651 1.00 93.25 216 PRO A N 1
ATOM 1716 C CA . PRO A 1 216 ? -17.201 -6.453 -5.098 1.00 93.25 216 PRO A CA 1
ATOM 1717 C C . PRO A 1 216 ? -16.290 -5.469 -5.846 1.00 93.25 216 PRO A C 1
ATOM 1719 O O . PRO A 1 216 ? -15.605 -5.877 -6.784 1.00 93.25 216 PRO A O 1
ATOM 1722 N N . MET A 1 217 ? -16.248 -4.200 -5.426 1.00 92.12 217 MET A N 1
ATOM 1723 C CA . MET A 1 217 ? -15.458 -3.146 -6.071 1.00 92.12 217 MET A CA 1
ATOM 1724 C C . MET A 1 217 ? -13.969 -3.346 -5.805 1.00 92.12 217 MET A C 1
ATOM 1726 O O . MET A 1 217 ? -13.167 -3.338 -6.740 1.00 92.12 217 MET A O 1
ATOM 1730 N N . LEU A 1 218 ? -13.587 -3.594 -4.550 1.00 93.25 218 LEU A N 1
ATOM 1731 C CA . LEU A 1 218 ? -12.196 -3.868 -4.190 1.00 93.25 218 LEU A CA 1
ATOM 1732 C C . LEU A 1 218 ? -11.707 -5.192 -4.800 1.00 93.25 218 LEU A C 1
ATOM 1734 O O . LEU A 1 218 ? -10.589 -5.264 -5.312 1.00 93.25 218 LEU A O 1
ATOM 1738 N N . LYS A 1 219 ? -12.559 -6.223 -4.842 1.00 94.56 219 LYS A N 1
ATOM 1739 C CA . LYS A 1 219 ? -12.277 -7.493 -5.525 1.00 94.56 219 LYS A CA 1
ATOM 1740 C C . LYS A 1 219 ? -12.017 -7.293 -7.022 1.00 94.56 219 LYS A C 1
ATOM 1742 O O . LYS A 1 219 ? -11.009 -7.781 -7.537 1.00 94.56 219 LYS A O 1
ATOM 1747 N N . GLN A 1 220 ? -12.879 -6.556 -7.722 1.00 93.94 220 GLN A N 1
ATOM 1748 C CA . GLN A 1 220 ? -12.710 -6.265 -9.149 1.00 93.94 220 GLN A CA 1
ATOM 1749 C C . GLN A 1 220 ? -11.470 -5.393 -9.407 1.00 93.94 220 GLN A C 1
ATOM 1751 O O . GLN A 1 220 ? -10.726 -5.648 -10.358 1.00 93.94 220 GLN A O 1
ATOM 1756 N N . ALA A 1 221 ? -11.179 -4.442 -8.516 1.00 93.69 221 ALA A N 1
ATOM 1757 C CA . ALA A 1 221 ? -9.963 -3.643 -8.564 1.00 93.69 221 ALA A CA 1
ATOM 1758 C C . ALA A 1 221 ? -8.694 -4.493 -8.407 1.00 93.69 221 ALA A C 1
ATOM 1760 O O . ALA A 1 221 ? -7.757 -4.332 -9.188 1.00 93.69 221 ALA A O 1
ATOM 1761 N N . PHE A 1 222 ? -8.662 -5.445 -7.469 1.00 95.06 222 PHE A N 1
ATOM 1762 C CA . PHE A 1 222 ? -7.547 -6.387 -7.330 1.00 95.06 222 PHE A CA 1
ATOM 1763 C C . PHE A 1 222 ? -7.348 -7.258 -8.578 1.00 95.06 222 PHE A C 1
ATOM 1765 O O . PHE A 1 222 ? -6.209 -7.458 -9.003 1.00 95.06 222 PHE A O 1
ATOM 1772 N N . ALA A 1 223 ? -8.428 -7.731 -9.210 1.00 94.44 223 ALA A N 1
ATOM 1773 C CA . ALA A 1 223 ? -8.331 -8.444 -10.485 1.00 94.44 223 ALA A CA 1
ATOM 1774 C C . ALA A 1 223 ? -7.729 -7.550 -11.586 1.00 94.44 223 ALA A C 1
ATOM 1776 O O . ALA A 1 223 ? -6.789 -7.959 -12.268 1.00 94.44 223 ALA A O 1
ATOM 1777 N N . SER A 1 224 ? -8.215 -6.309 -11.712 1.00 93.94 224 SER A N 1
ATOM 1778 C CA . SER A 1 224 ? -7.699 -5.309 -12.657 1.00 93.94 224 SER A CA 1
ATOM 1779 C C . SER A 1 224 ? -6.206 -5.022 -12.438 1.00 93.94 224 SER A C 1
ATOM 1781 O O . SER A 1 224 ? -5.412 -5.080 -13.380 1.00 93.94 224 SER A O 1
ATOM 1783 N N . ASN A 1 225 ? -5.792 -4.807 -11.183 1.00 93.12 225 ASN A N 1
ATOM 1784 C CA . ASN A 1 225 ? -4.394 -4.579 -10.812 1.00 93.12 225 ASN A CA 1
ATOM 1785 C C . ASN A 1 225 ? -3.518 -5.789 -11.180 1.00 93.12 225 ASN A C 1
ATOM 1787 O O . ASN A 1 225 ? -2.491 -5.617 -11.831 1.00 93.12 225 ASN A O 1
ATOM 1791 N N . GLY A 1 226 ? -3.974 -7.014 -10.888 1.00 94.88 226 GLY A N 1
ATOM 1792 C CA . GLY A 1 226 ? -3.289 -8.254 -11.269 1.00 94.88 226 GLY A CA 1
ATOM 1793 C C . GLY A 1 226 ? -3.098 -8.424 -12.784 1.00 94.88 226 GLY A C 1
ATOM 1794 O O . GLY A 1 226 ? -2.007 -8.793 -13.225 1.00 94.88 226 GLY A O 1
ATOM 1795 N N . TYR A 1 227 ? -4.107 -8.099 -13.601 1.00 94.62 227 TYR A N 1
ATOM 1796 C CA . TYR A 1 227 ? -3.969 -8.114 -15.065 1.00 94.62 227 TYR A CA 1
ATOM 1797 C C . TYR A 1 227 ? -2.991 -7.043 -15.573 1.00 94.62 227 TYR A C 1
ATOM 1799 O O . TYR A 1 227 ? -2.173 -7.330 -16.452 1.00 94.62 227 TYR A O 1
ATOM 1807 N N . MET A 1 228 ? -3.029 -5.832 -15.008 1.00 94.75 228 MET A N 1
ATOM 1808 C CA . MET A 1 228 ? -2.092 -4.757 -15.356 1.00 94.75 228 MET A CA 1
ATOM 1809 C C . MET A 1 228 ? -0.650 -5.099 -14.962 1.00 94.75 228 MET A C 1
ATOM 1811 O O . MET A 1 228 ? 0.257 -4.881 -15.765 1.00 94.75 228 MET A O 1
ATOM 1815 N N . ILE A 1 229 ? -0.441 -5.711 -13.793 1.00 95.94 229 ILE A N 1
ATOM 1816 C CA . ILE A 1 229 ? 0.855 -6.235 -13.336 1.00 95.94 229 ILE A CA 1
ATOM 1817 C C . ILE A 1 229 ? 1.371 -7.312 -14.296 1.00 95.94 229 ILE A C 1
ATOM 1819 O O . ILE A 1 229 ? 2.492 -7.199 -14.780 1.00 95.94 229 ILE A O 1
ATOM 1823 N N . LEU A 1 230 ? 0.554 -8.304 -14.664 1.00 95.56 230 LEU A N 1
ATOM 1824 C CA . LEU A 1 230 ? 0.958 -9.350 -15.614 1.00 95.56 230 LEU A CA 1
ATOM 1825 C C . LEU A 1 230 ? 1.330 -8.776 -16.996 1.00 95.56 230 LEU A C 1
ATOM 1827 O O . LEU A 1 230 ? 2.274 -9.246 -17.637 1.00 95.56 230 LEU A O 1
ATOM 1831 N N . GLY A 1 231 ? 0.601 -7.755 -17.460 1.00 95.06 231 GLY A N 1
ATOM 1832 C CA . GLY A 1 231 ? 0.911 -7.027 -18.692 1.00 95.06 231 GLY A CA 1
ATOM 1833 C C . GLY A 1 231 ? 2.178 -6.168 -18.595 1.00 95.06 231 GLY A C 1
ATOM 1834 O O . GLY A 1 231 ? 2.900 -6.030 -19.585 1.00 95.06 231 GLY A O 1
ATOM 1835 N N . LEU A 1 232 ? 2.472 -5.621 -17.412 1.00 95.56 232 LEU A N 1
ATOM 1836 C CA . LEU A 1 232 ? 3.707 -4.897 -17.118 1.00 95.56 232 LEU A CA 1
ATOM 1837 C C . LEU A 1 232 ? 4.905 -5.837 -17.061 1.00 95.56 232 LEU A C 1
ATOM 1839 O O . LEU A 1 232 ? 5.843 -5.619 -17.817 1.00 95.56 232 LEU A O 1
ATOM 1843 N N . SER A 1 233 ? 4.870 -6.910 -16.268 1.00 96.31 233 SER A N 1
ATOM 1844 C CA . SER A 1 233 ? 6.007 -7.827 -16.104 1.00 96.31 233 SER A CA 1
ATOM 1845 C C . SER A 1 233 ? 6.481 -8.416 -17.438 1.00 96.31 233 SER A C 1
ATOM 1847 O O . SER A 1 233 ? 7.677 -8.414 -17.729 1.00 96.31 233 SER A O 1
ATOM 1849 N N . LYS A 1 234 ? 5.542 -8.802 -18.317 1.00 95.44 234 LYS A N 1
ATOM 1850 C CA . LYS A 1 234 ? 5.846 -9.257 -19.688 1.00 95.44 234 LYS A CA 1
ATOM 1851 C C . LYS A 1 234 ? 6.538 -8.185 -20.539 1.00 95.44 234 LYS A C 1
ATOM 1853 O O . LYS A 1 234 ? 7.454 -8.498 -21.293 1.00 95.44 234 LYS A O 1
ATOM 1858 N N . ARG A 1 235 ? 6.123 -6.919 -20.420 1.00 95.19 235 ARG A N 1
ATOM 1859 C CA . ARG A 1 235 ? 6.685 -5.781 -21.174 1.00 95.19 235 ARG A CA 1
ATOM 1860 C C . ARG A 1 235 ? 8.036 -5.320 -20.617 1.00 95.19 235 ARG A C 1
ATOM 1862 O O . ARG A 1 235 ? 8.938 -4.973 -21.379 1.00 95.19 235 ARG A O 1
ATOM 1869 N N . SER A 1 236 ? 8.174 -5.375 -19.295 1.00 94.88 236 SER A N 1
ATOM 1870 C CA . SER A 1 236 ? 9.404 -5.145 -18.537 1.00 94.88 236 SER A CA 1
ATOM 1871 C C . SER A 1 236 ? 10.463 -6.226 -18.774 1.00 94.88 236 SER A C 1
ATOM 1873 O O . SER A 1 236 ? 11.641 -5.953 -18.563 1.00 94.88 236 SER A O 1
ATOM 1875 N N . ARG A 1 237 ? 10.068 -7.405 -19.285 1.00 95.25 237 ARG A N 1
ATOM 1876 C CA . ARG A 1 237 ? 10.902 -8.617 -19.401 1.00 95.25 237 ARG A CA 1
ATOM 1877 C C . ARG A 1 237 ? 11.403 -9.104 -18.038 1.00 95.25 237 ARG A C 1
ATOM 1879 O O . ARG A 1 237 ? 12.574 -9.439 -17.885 1.00 95.25 237 ARG A O 1
ATOM 1886 N N . CYS A 1 238 ? 10.507 -9.109 -17.056 1.00 95.06 238 CYS A N 1
ATOM 1887 C CA . CYS A 1 238 ? 10.770 -9.765 -15.782 1.00 95.06 238 CYS A CA 1
ATOM 1888 C C . CYS A 1 238 ? 10.970 -11.280 -15.992 1.00 95.06 238 CYS A C 1
ATOM 1890 O O . CYS A 1 238 ? 10.368 -11.818 -16.931 1.00 95.06 238 CYS A O 1
ATOM 1892 N N . PRO A 1 239 ? 11.823 -11.928 -15.177 1.00 80.88 239 PRO A N 1
ATOM 1893 C CA . PRO A 1 239 ? 12.035 -13.375 -15.218 1.00 80.88 239 PRO A CA 1
ATOM 1894 C C . PRO A 1 239 ? 10.778 -14.170 -14.824 1.00 80.88 239 PRO A C 1
ATOM 1896 O O . PRO A 1 239 ? 9.876 -13.577 -14.189 1.00 80.88 239 PRO A O 1
#

=== Feature glossary ===
Key to the feature types in this record:

— What the protein is —

Primary structure: the covalent order of the twenty standard amino acids along the backbone. Two proteins with the same sequence will (almost always) fold to the same structure; two with 30% identity often share a fold but not the details.

Database cross-references. InterPro integrates a dozen domain/family signature databases into unified entries with residue-range hits. GO terms attach function/process/location labels with evidence codes. CATH codes position the fold in a four-level structural taxonomy. Organism is the NCBI-taxonomy species name.

— Where its atoms are —

The mmCIF block holds the 3D Cartesian coordinates of each backbone atom (N, Cα, C, O) in ångströms. mmCIF is the PDB's canonical archive format — a tagged-loop text representation of the atomic model.

Six rendered views show the 3D structure from the faces of a cube — i.e. along ±x, ±y, ±z. Rendering representation is drawn randomly per protein from cartoon (secondary-structure ribbons), sticks (backbone bonds), or molecular surface; coloring is either N→C rainbow (blue at the N-terminus through red at the C-terminus) or one color per chain.

— Local backbone conformation —

DSSP 8-state secondary structure assigns each residue one of H (α-helix), G (3₁₀-helix), I (π-helix), E (extended β-strand), B (isolated β-bridge), T (hydrogen-bonded turn), S (bend), or '-' (coil). The assignment is computed from backbone hydrogen-bond geometry via the Kabsch–Sander algorithm.

P-SEA three-state annotation labels each residue as helix, strand, or coil based purely on the geometry of the Cα trace. It serves as a fallback when the full backbone (and thus DSSP) is unavailable.

The φ/ψ torsion pair specifies the backbone conformation at each residue. φ rotates about the N–Cα bond, ψ about the Cα–C bond. Steric clashes forbid most of the (φ, ψ) plane — the allowed regions (α-helix basin, β-sheet basin, left-handed helix) are the Ramachandran-allowed regions.

— Global shape and packing —

The geometric summary reports three shape descriptors. Rg (radius of gyration) measures how spread out the Cα atoms are about their centre of mass; compact globular proteins have small Rg, elongated or unfolded ones large. Cα contacts (<8 Å, |i−j|>4) count long-range residue pairs in spatial proximity — high for tightly packed folds, near zero for rods or random coil. The bounding-box extents give the protein's footprint along x, y, z in Å.

Accessible surface area quantifies burial. A residue with SASA near zero is packed into the hydrophobic core; one with SASA >100 Å² sits on the surface. Computed here via the Shrake–Rupley numerical algorithm with a 1.4 Å probe.

Plot images: a contact map (which residues are close in 3D, as an N×N binary image), a Ramachandran scatter (backbone torsion angles, revealing secondary-structure composition at a glance), and — for AlphaFold structures — a PAE heatmap (pairwise prediction confidence).

— Structural neighborhood —

The Foldseek 3Di string encodes local tertiary geometry as a 20-letter alphabet — one character per residue — derived from the relative positions of nearby Cα atoms. Unlike the amino-acid sequence, 3Di is a direct function of the 3D structure, so two proteins with the same fold have similar 3Di strings even at low sequence identity.

Nearest PDB neighbors are the top structural matches found by Foldseek when searching this structure against the entire Protein Data Bank. Each hit reports a TM-score (0 to 1; >0.5 almost always implies the same fold) and an E-value. These are *structural* homologs — they may share no detectable sequence similarity.

— Confidence and disorder —

For AlphaFold models, the B-factor field carries pLDDT — the model's own estimate of local accuracy on a 0–100 scale. Regions with pLDDT<50 should be treated as essentially unmodeled; they often correspond to intrinsically disordered segments.

B-factor (Debye–Waller factor) reflects atomic displacement in the crystal lattice. It is an experimental observable (units Å²), not a prediction; low values mean the atom is pinned down, high values mean it moves or is heterogeneous across the crystal.

Predicted aligned error is AlphaFold's pairwise confidence. Unlike pLDDT (per-residue), PAE is per-residue-pair and captures whether two parts of the structure are correctly placed relative to each other. Units are ångströms of expected positional error.